Protein AF-A0A1Z1WRL2-F1 (afdb_monomer_lite)

Foldseek 3Di:
DAEAEEEEEDADQQLVVLLVSLVLQLVPVVVDVYQYEYYYEYAYDPVSLVSSVVSQVVRPPRPRYHYHHDYPVNLLVVLLVVLVVVVHPPSVVVSCQLDPPDDFPLSPLLSSLVVCVVVVHQKYKYAYSPDDFAADPNHGDHQVVLCVLAAQDQQLSSCVVAQEEPADPVRRRPGAFKEAEFDEDQAPDPLVVVCVVPVVSSLVVQLVLDPPPDDPVVSVVLSVQARCALYNPRDHDKHKYWYQDDPRNGRHSMMMGGPCSVPDRGHRDDDPPDPPDDTHMYMGDDDDDDDDDDDDD

InterPro domains:
  IPR046238 Protein of unknown function DUF6271 [PF19787] (2-267)

Structure (mmCIF, N/CA/C/O backbone):
data_AF-A0A1Z1WRL2-F1
#
_entry.id   AF-A0A1Z1WRL2-F1
#
loop_
_atom_site.group_PDB
_atom_site.id
_atom_site.type_symbol
_atom_site.label_atom_id
_atom_site.label_alt_id
_atom_site.label_comp_id
_atom_site.label_asym_id
_atom_site.label_entity_id
_atom_site.label_seq_id
_atom_site.pdbx_PDB_ins_code
_atom_site.Cartn_x
_atom_site.Cartn_y
_atom_site.Cartn_z
_atom_site.occupancy
_atom_site.B_iso_or_equiv
_atom_site.auth_seq_id
_atom_site.auth_comp_id
_atom_site.auth_asym_id
_atom_site.auth_atom_id
_atom_site.pdbx_PDB_model_num
ATOM 1 N N . MET A 1 1 ? -16.614 -11.857 -2.703 1.00 76.56 1 MET A N 1
ATOM 2 C CA . MET A 1 1 ? -15.683 -10.774 -3.057 1.00 76.56 1 MET A CA 1
ATOM 3 C C . MET A 1 1 ? -14.571 -10.724 -2.019 1.00 76.56 1 MET A C 1
ATOM 5 O O . MET A 1 1 ? -14.871 -10.681 -0.828 1.00 7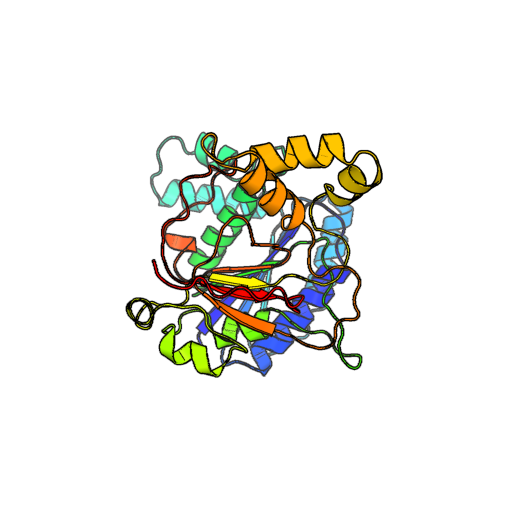6.56 1 MET A O 1
ATOM 9 N N . ARG A 1 2 ? -13.307 -10.840 -2.441 1.00 92.31 2 ARG A N 1
ATOM 10 C CA . ARG A 1 2 ? -12.141 -10.801 -1.535 1.00 92.31 2 ARG A CA 1
ATOM 11 C C . ARG A 1 2 ? -11.866 -9.349 -1.133 1.00 92.31 2 ARG A C 1
ATOM 13 O O . ARG A 1 2 ? -11.762 -8.504 -2.012 1.00 92.31 2 ARG A O 1
ATOM 20 N N . LYS A 1 3 ? -11.714 -9.063 0.161 1.00 96.44 3 LYS A N 1
ATOM 21 C CA . LYS A 1 3 ? -11.341 -7.724 0.640 1.00 96.44 3 LYS A CA 1
ATOM 22 C C . LYS A 1 3 ? -9.831 -7.533 0.599 1.00 96.44 3 LYS A C 1
ATOM 24 O O . LYS A 1 3 ? -9.102 -8.432 1.020 1.00 96.44 3 LYS A O 1
ATOM 29 N N . ILE A 1 4 ? -9.368 -6.380 0.134 1.00 97.56 4 ILE A N 1
ATOM 30 C CA . ILE A 1 4 ? -7.954 -5.991 0.154 1.00 97.56 4 ILE A CA 1
ATOM 31 C C . ILE A 1 4 ? -7.805 -4.605 0.778 1.00 97.56 4 ILE A C 1
ATOM 33 O O . ILE A 1 4 ? -8.690 -3.764 0.636 1.00 97.56 4 ILE A O 1
ATOM 37 N N . CYS A 1 5 ? -6.682 -4.353 1.443 1.00 98.00 5 CYS A N 1
ATOM 38 C CA . CYS A 1 5 ? -6.354 -3.045 1.997 1.00 98.00 5 CYS A CA 1
ATOM 39 C C . CYS A 1 5 ? -5.284 -2.370 1.136 1.00 98.00 5 CYS A C 1
ATOM 41 O O . CYS A 1 5 ? -4.137 -2.809 1.156 1.00 98.00 5 CYS A O 1
ATOM 43 N N . LEU A 1 6 ? -5.625 -1.300 0.421 1.00 97.56 6 LEU A N 1
ATOM 44 C CA . LEU A 1 6 ? -4.667 -0.450 -0.288 1.00 97.56 6 LEU A CA 1
ATOM 45 C C . LEU A 1 6 ? -4.315 0.741 0.608 1.00 97.56 6 LEU A C 1
ATOM 47 O O . LEU A 1 6 ? -5.141 1.623 0.823 1.00 97.56 6 LEU A O 1
ATOM 51 N N . THR A 1 7 ? -3.121 0.738 1.195 1.00 96.94 7 THR A N 1
ATOM 52 C CA . THR A 1 7 ? -2.745 1.656 2.272 1.00 96.94 7 THR A CA 1
ATOM 53 C C . THR A 1 7 ? -1.675 2.664 1.870 1.00 96.94 7 THR A C 1
ATOM 55 O O . THR A 1 7 ? -0.704 2.327 1.191 1.00 96.94 7 THR A O 1
ATOM 58 N N . LEU A 1 8 ? -1.850 3.895 2.350 1.00 96.19 8 LEU A N 1
ATOM 59 C CA . LEU A 1 8 ? -0.945 5.020 2.159 1.00 96.19 8 LEU A CA 1
ATOM 60 C C . LEU A 1 8 ? -0.686 5.716 3.505 1.00 96.19 8 LEU A C 1
ATOM 62 O O . LEU A 1 8 ? -1.484 6.553 3.938 1.00 96.19 8 LEU A O 1
ATOM 66 N N . PRO A 1 9 ? 0.413 5.381 4.194 1.00 94.75 9 PRO A N 1
ATOM 67 C CA . PRO A 1 9 ? 0.881 6.159 5.330 1.00 94.75 9 PRO A CA 1
ATOM 68 C C . PRO A 1 9 ? 1.529 7.469 4.871 1.00 94.75 9 PRO A C 1
ATOM 70 O O . PRO A 1 9 ? 2.362 7.471 3.963 1.00 94.75 9 PRO A O 1
ATOM 73 N N . THR A 1 10 ? 1.205 8.578 5.529 1.00 94.31 10 THR A N 1
ATOM 74 C CA . THR A 1 10 ? 1.795 9.885 5.230 1.00 94.31 10 THR A CA 1
ATOM 75 C C . THR A 1 10 ? 1.950 10.757 6.474 1.00 94.31 10 THR A C 1
ATOM 77 O O . THR A 1 10 ? 1.174 10.687 7.424 1.00 94.31 10 THR A O 1
ATOM 80 N N . ASN A 1 11 ? 2.975 11.601 6.459 1.00 92.94 11 ASN A N 1
ATOM 81 C CA . ASN A 1 11 ? 3.200 12.694 7.404 1.00 92.94 11 ASN A CA 1
ATOM 82 C C . ASN A 1 11 ? 3.508 14.018 6.674 1.00 92.94 11 ASN A C 1
ATOM 84 O O . ASN A 1 11 ? 3.990 14.972 7.283 1.00 92.94 11 ASN A O 1
ATOM 88 N N . ARG A 1 12 ? 3.277 14.061 5.357 1.00 93.50 12 ARG A N 1
ATOM 89 C CA . ARG A 1 12 ? 3.663 15.147 4.446 1.00 93.50 12 ARG A CA 1
ATOM 90 C C . ARG A 1 12 ? 2.568 15.400 3.415 1.00 93.50 12 ARG A C 1
ATOM 92 O O . ARG A 1 12 ? 1.697 14.561 3.219 1.00 93.50 12 ARG A O 1
ATOM 99 N N . ALA A 1 13 ? 2.620 16.542 2.736 1.00 96.31 13 ALA A N 1
ATOM 100 C CA . ALA A 1 13 ? 1.687 16.829 1.650 1.00 96.31 13 ALA A CA 1
ATOM 101 C C . ALA A 1 13 ? 1.873 15.829 0.496 1.00 96.31 13 ALA A C 1
ATOM 103 O O . ALA A 1 13 ? 2.976 15.683 -0.021 1.00 96.31 13 ALA A O 1
ATOM 104 N N . CYS A 1 14 ? 0.796 15.143 0.107 1.00 95.50 14 CYS A N 1
ATOM 105 C CA . CYS A 1 14 ? 0.814 14.090 -0.915 1.00 95.50 14 CYS A CA 1
ATOM 106 C C . CYS A 1 14 ? -0.524 13.973 -1.673 1.00 95.50 14 CYS A C 1
ATOM 108 O O . CYS A 1 14 ? -0.914 12.902 -2.133 1.00 95.50 14 CYS A O 1
ATOM 110 N N . THR A 1 15 ? -1.251 15.085 -1.825 1.00 96.31 15 THR A N 1
ATOM 111 C CA . THR A 1 15 ? -2.569 15.129 -2.486 1.00 96.31 15 THR A CA 1
ATOM 112 C C . THR A 1 15 ? -2.585 14.457 -3.865 1.00 96.31 15 THR A C 1
ATOM 114 O O . THR A 1 15 ? -3.536 13.742 -4.178 1.00 96.31 15 THR A O 1
ATOM 117 N N . ALA A 1 16 ? -1.538 14.646 -4.676 1.00 94.12 16 ALA A N 1
ATOM 118 C CA . ALA A 1 16 ? -1.422 13.996 -5.983 1.00 94.12 16 ALA A CA 1
ATOM 119 C C . ALA A 1 16 ? -1.379 12.463 -5.859 1.00 94.12 16 ALA A C 1
ATOM 121 O O . ALA A 1 16 ? -2.128 11.775 -6.552 1.00 94.12 16 ALA A O 1
ATOM 122 N N . MET A 1 17 ? -0.592 11.943 -4.912 1.00 94.00 17 MET A N 1
ATOM 123 C CA . MET A 1 17 ? -0.499 10.509 -4.649 1.00 94.00 17 MET A CA 1
ATOM 124 C C . MET A 1 17 ? -1.813 9.937 -4.105 1.00 94.00 17 MET A C 1
ATOM 126 O O . MET A 1 17 ? -2.207 8.847 -4.497 1.00 94.00 17 MET A O 1
ATOM 130 N N . ILE A 1 18 ? -2.562 10.677 -3.278 1.00 96.00 18 ILE A N 1
ATOM 131 C CA . ILE A 1 18 ? -3.906 10.252 -2.839 1.00 96.00 18 ILE A CA 1
ATOM 132 C C . ILE A 1 18 ? -4.844 10.084 -4.039 1.00 96.00 18 ILE A C 1
ATOM 134 O O . ILE A 1 18 ? -5.552 9.083 -4.132 1.00 96.00 18 ILE A O 1
ATOM 138 N N . VAL A 1 19 ? -4.847 11.035 -4.977 1.00 94.88 19 VAL A N 1
ATOM 139 C CA . VAL A 1 19 ? -5.662 10.926 -6.198 1.00 94.88 19 VAL A CA 1
ATOM 140 C C . VAL A 1 19 ? -5.220 9.725 -7.035 1.00 94.88 19 VAL A C 1
ATOM 142 O O . VAL A 1 19 ? -6.066 8.955 -7.489 1.00 94.88 19 VAL A O 1
ATOM 145 N N . ALA A 1 20 ? -3.913 9.529 -7.199 1.00 94.12 20 ALA A N 1
ATOM 146 C CA . ALA A 1 20 ? -3.362 8.398 -7.933 1.00 94.12 20 ALA A CA 1
ATOM 147 C C . ALA A 1 20 ? -3.746 7.053 -7.276 1.00 94.12 20 ALA A C 1
ATOM 149 O O . ALA A 1 20 ? -4.198 6.137 -7.963 1.00 94.12 20 ALA A O 1
ATOM 150 N N . LEU A 1 21 ? -3.666 6.958 -5.946 1.00 95.38 21 LEU A N 1
ATOM 151 C CA . LEU A 1 21 ? -4.063 5.788 -5.158 1.00 95.38 21 LEU A CA 1
ATOM 152 C C . LEU A 1 21 ? -5.540 5.430 -5.365 1.00 95.38 21 LEU A C 1
ATOM 154 O O . LEU A 1 21 ? -5.894 4.258 -5.479 1.00 95.38 21 LEU A O 1
ATOM 158 N N . LEU A 1 22 ? -6.416 6.436 -5.432 1.00 95.56 22 LEU A N 1
ATOM 159 C CA . LEU A 1 22 ? -7.840 6.228 -5.700 1.00 95.56 22 LEU A CA 1
ATOM 160 C C . LEU A 1 22 ? -8.082 5.694 -7.118 1.00 95.56 22 LEU A C 1
ATOM 162 O O . LEU A 1 22 ? -8.954 4.847 -7.309 1.00 95.56 22 LEU A O 1
ATOM 166 N N . GLN A 1 23 ? -7.298 6.137 -8.103 1.00 94.75 23 GLN A N 1
ATOM 167 C CA . GLN A 1 23 ? -7.357 5.593 -9.463 1.00 94.75 23 GLN A CA 1
ATOM 168 C C . GLN A 1 23 ? -6.855 4.141 -9.513 1.00 94.75 23 GLN A C 1
ATOM 170 O O . GLN A 1 23 ? -7.452 3.313 -10.204 1.00 94.75 23 GLN A O 1
ATOM 175 N N . GLU A 1 24 ? -5.809 3.809 -8.749 1.00 95.56 24 GLU A N 1
ATOM 176 C CA . GLU A 1 24 ? -5.339 2.429 -8.577 1.00 95.56 24 GLU A CA 1
ATOM 177 C C . GLU A 1 24 ? -6.420 1.545 -7.932 1.00 95.56 24 GLU A C 1
ATOM 179 O O . GLU A 1 24 ? -6.686 0.440 -8.410 1.00 95.56 24 GLU A O 1
ATOM 184 N N . ALA A 1 25 ? -7.096 2.038 -6.890 1.00 96.12 25 ALA A N 1
ATOM 185 C CA . ALA A 1 25 ? -8.208 1.334 -6.253 1.00 96.12 25 ALA A CA 1
ATOM 186 C C . ALA A 1 25 ? -9.358 1.072 -7.237 1.00 96.12 25 ALA A C 1
ATOM 188 O O . ALA A 1 25 ? -9.911 -0.027 -7.283 1.00 96.12 25 ALA A O 1
ATOM 189 N N . GLU A 1 26 ? -9.689 2.063 -8.065 1.00 95.06 26 GLU A N 1
ATOM 190 C CA . GLU A 1 26 ? -10.718 1.936 -9.094 1.00 95.06 26 GLU A CA 1
ATOM 191 C C . GLU A 1 26 ? -10.327 0.936 -10.182 1.00 95.06 26 GLU A C 1
ATOM 193 O O . GLU A 1 26 ? -11.143 0.129 -10.632 1.00 95.06 26 GLU A O 1
ATOM 198 N N . TYR A 1 27 ? -9.061 0.942 -10.589 1.00 95.25 27 TYR A N 1
ATOM 199 C CA . TYR A 1 27 ? -8.520 -0.078 -11.470 1.00 95.25 27 TYR A CA 1
ATOM 200 C C . TYR A 1 27 ? -8.654 -1.478 -10.864 1.00 95.25 27 TYR A C 1
ATOM 202 O O . TYR A 1 27 ? -9.148 -2.379 -11.547 1.00 95.25 27 TYR A O 1
ATOM 210 N N . ALA A 1 28 ? -8.282 -1.654 -9.595 1.00 95.75 28 ALA A N 1
ATOM 211 C CA . ALA A 1 28 ? -8.370 -2.937 -8.911 1.00 95.75 28 ALA A CA 1
ATOM 212 C C . ALA A 1 28 ? -9.817 -3.449 -8.828 1.00 95.75 28 ALA A C 1
ATOM 214 O O . ALA A 1 28 ? -10.078 -4.572 -9.252 1.00 95.75 28 ALA A O 1
ATOM 215 N N . ALA A 1 29 ? -10.756 -2.615 -8.370 1.00 94.75 29 ALA A N 1
ATOM 216 C CA . ALA A 1 29 ? -12.166 -2.985 -8.218 1.00 94.75 29 ALA A CA 1
ATOM 217 C C . ALA A 1 29 ? -12.858 -3.312 -9.556 1.00 94.75 29 ALA A C 1
ATOM 219 O O . ALA A 1 29 ? -13.738 -4.167 -9.612 1.00 94.75 29 ALA A O 1
ATOM 220 N N . ARG A 1 30 ? -12.470 -2.649 -10.655 1.00 93.81 30 ARG A N 1
ATOM 221 C CA . ARG A 1 30 ? -13.026 -2.941 -11.991 1.00 93.81 30 ARG A CA 1
ATOM 222 C C . ARG A 1 30 ? -12.410 -4.171 -12.651 1.00 93.81 30 ARG A C 1
ATOM 224 O O . ARG A 1 30 ? -13.076 -4.826 -13.446 1.00 93.81 30 ARG A O 1
ATOM 231 N N . THR A 1 31 ? -11.129 -4.426 -12.398 1.00 95.06 31 THR A N 1
ATOM 232 C CA . THR A 1 31 ? -10.356 -5.458 -13.111 1.00 95.06 31 THR A CA 1
ATOM 233 C C . THR A 1 31 ? -10.392 -6.798 -12.384 1.00 95.06 31 THR A C 1
ATOM 235 O O . THR A 1 31 ? -10.299 -7.849 -13.017 1.00 95.06 31 THR A O 1
ATOM 238 N N . PHE A 1 32 ? -10.544 -6.774 -11.061 1.00 93.62 32 PHE A N 1
ATOM 239 C CA . PHE A 1 32 ? -10.524 -7.950 -10.201 1.00 93.62 32 PHE A CA 1
ATOM 240 C C . PHE A 1 32 ? -11.795 -8.010 -9.343 1.00 93.62 32 PHE A C 1
ATOM 242 O O . PHE A 1 32 ? -12.336 -6.981 -8.958 1.00 93.62 32 PHE A O 1
ATOM 249 N N . ASP A 1 33 ? -12.251 -9.219 -8.995 1.00 92.50 33 ASP A N 1
ATOM 250 C CA . ASP A 1 33 ? -13.392 -9.440 -8.083 1.00 92.50 33 ASP A CA 1
ATOM 251 C C . ASP A 1 33 ? -12.998 -9.175 -6.613 1.00 92.50 33 ASP A C 1
ATOM 253 O O . ASP A 1 33 ? -12.889 -10.087 -5.778 1.00 92.50 33 ASP A O 1
ATOM 257 N N . VAL A 1 34 ? -12.698 -7.911 -6.303 1.00 95.75 34 VAL A N 1
ATOM 258 C CA . VAL A 1 34 ? -12.217 -7.465 -4.991 1.00 95.75 34 VAL A CA 1
ATOM 259 C C . VAL A 1 34 ? -12.964 -6.240 -4.471 1.00 95.75 34 VAL A C 1
ATOM 261 O O . VAL A 1 34 ? -13.359 -5.357 -5.224 1.00 95.75 34 VAL A O 1
ATOM 264 N N . GLU A 1 35 ? -13.105 -6.181 -3.147 1.00 96.88 35 GLU A N 1
ATOM 265 C CA . GLU A 1 35 ? -13.495 -4.974 -2.417 1.00 96.88 35 GLU A CA 1
ATOM 266 C C . GLU A 1 35 ? -12.218 -4.284 -1.944 1.00 96.88 35 GLU A C 1
ATOM 268 O O . GLU A 1 35 ? -11.413 -4.888 -1.229 1.00 96.88 35 GLU A O 1
ATOM 273 N N . VAL A 1 36 ? -12.014 -3.035 -2.344 1.00 97.56 36 VAL A N 1
ATOM 274 C CA . VAL A 1 36 ? -10.809 -2.272 -2.025 1.00 97.56 36 VAL A CA 1
ATOM 275 C C . VAL A 1 36 ? -11.096 -1.331 -0.866 1.00 97.56 36 VAL A C 1
ATOM 277 O O . VAL A 1 36 ? -11.801 -0.332 -1.007 1.00 97.56 36 VAL A O 1
ATOM 280 N N . HIS A 1 37 ? -10.502 -1.628 0.283 1.00 97.81 37 HIS A N 1
ATOM 281 C CA . HIS A 1 37 ? -10.414 -0.700 1.398 1.00 97.81 37 HIS A CA 1
ATOM 282 C C . HIS A 1 37 ? -9.186 0.190 1.202 1.00 97.81 37 HIS A C 1
ATOM 284 O O . HIS A 1 37 ? -8.056 -0.249 1.406 1.00 97.81 37 HIS A O 1
ATOM 290 N N . VAL A 1 38 ? -9.398 1.439 0.800 1.00 97.88 38 VAL A N 1
ATOM 291 C CA . VAL A 1 38 ? -8.331 2.440 0.737 1.00 97.88 38 VAL A CA 1
ATOM 292 C C . VAL A 1 38 ? -8.100 2.975 2.146 1.00 97.88 38 VAL A C 1
ATOM 294 O O . VAL A 1 38 ? -9.023 3.524 2.738 1.00 97.88 38 VAL A O 1
ATOM 297 N N . LEU A 1 39 ? -6.895 2.813 2.691 1.00 98.25 39 LEU A N 1
ATOM 298 C CA . LEU A 1 39 ? -6.542 3.205 4.058 1.00 98.25 39 LEU A CA 1
ATOM 299 C C . LEU A 1 39 ? -5.428 4.256 4.065 1.00 98.25 39 LEU A C 1
ATOM 301 O O . LEU A 1 39 ? -4.252 3.925 3.904 1.00 98.25 39 LEU A O 1
ATOM 305 N N . ILE A 1 40 ? -5.791 5.509 4.314 1.00 98.00 40 ILE A N 1
ATOM 306 C CA . ILE A 1 40 ? -4.858 6.628 4.438 1.00 98.00 40 ILE A CA 1
ATOM 307 C C . ILE A 1 40 ? -4.605 6.877 5.927 1.00 98.00 40 ILE A C 1
ATOM 309 O O . ILE A 1 40 ? -5.523 7.259 6.657 1.00 98.00 40 ILE A O 1
ATOM 313 N N . LEU A 1 41 ? -3.363 6.653 6.365 1.00 97.50 41 LEU A N 1
ATOM 314 C CA . LEU A 1 41 ? -2.914 6.924 7.734 1.00 97.50 41 LEU A CA 1
ATOM 315 C C . LEU A 1 41 ? -2.154 8.245 7.738 1.00 97.50 41 LEU A C 1
ATOM 317 O O . LEU A 1 41 ? -1.011 8.298 7.286 1.00 97.50 41 LEU A O 1
ATOM 321 N N . ASP A 1 42 ? -2.798 9.302 8.216 1.00 96.62 42 ASP A N 1
ATOM 322 C CA . ASP A 1 42 ? -2.331 10.672 8.049 1.00 96.62 42 ASP A CA 1
ATOM 323 C C . ASP A 1 42 ? -1.901 11.282 9.388 1.00 96.62 42 ASP A C 1
ATOM 325 O O . ASP A 1 42 ? -2.725 11.592 10.244 1.00 96.62 42 ASP A O 1
ATOM 329 N N . SER A 1 43 ? -0.591 11.445 9.560 1.00 94.31 43 SER A N 1
ATOM 330 C CA . SER A 1 43 ? 0.031 12.147 10.692 1.00 94.31 43 SER A CA 1
ATOM 331 C C . SER A 1 43 ? 0.522 13.550 10.284 1.00 94.31 43 SER A C 1
ATOM 333 O O . SER A 1 43 ? 1.454 14.082 10.885 1.00 94.31 43 SER A O 1
ATOM 335 N N . SER A 1 44 ? -0.024 14.143 9.214 1.00 94.69 44 SER A N 1
ATOM 336 C CA . SER A 1 44 ? 0.332 15.503 8.786 1.00 94.69 44 SER A CA 1
ATOM 337 C C . SER A 1 44 ? -0.375 16.589 9.610 1.00 94.69 44 SER A C 1
ATOM 339 O O . SER A 1 44 ? -1.324 16.338 10.351 1.00 94.69 44 SER A O 1
ATOM 341 N N . GLY A 1 45 ? 0.101 17.833 9.491 1.00 94.75 45 GLY A N 1
ATOM 342 C CA . GLY A 1 45 ? -0.504 18.972 10.182 1.00 94.75 45 GLY A CA 1
ATOM 343 C C . GLY A 1 45 ? -1.922 19.308 9.679 1.00 94.75 45 GLY A C 1
ATOM 344 O O . GLY A 1 45 ? -2.278 18.955 8.554 1.00 94.75 45 GLY A O 1
ATOM 345 N N . PRO A 1 46 ? -2.727 20.071 10.450 1.00 96.25 46 PRO A N 1
ATOM 346 C CA . PRO A 1 46 ? -4.161 20.255 10.187 1.00 96.25 46 PRO A CA 1
ATOM 347 C C . PRO A 1 46 ? -4.525 20.782 8.790 1.00 96.25 46 PRO A C 1
ATOM 349 O O . PRO A 1 46 ? -5.530 20.371 8.211 1.00 96.25 46 PRO A O 1
ATOM 352 N N . ALA A 1 47 ? -3.718 21.693 8.232 1.00 97.12 47 ALA A N 1
ATOM 353 C CA . ALA A 1 47 ? -3.956 22.242 6.895 1.00 97.12 47 ALA A CA 1
ATOM 354 C C . ALA A 1 47 ? -3.784 21.172 5.804 1.00 97.12 47 ALA A C 1
ATOM 356 O O . ALA A 1 47 ? -4.657 21.003 4.952 1.00 97.12 47 ALA A O 1
ATOM 357 N N . THR A 1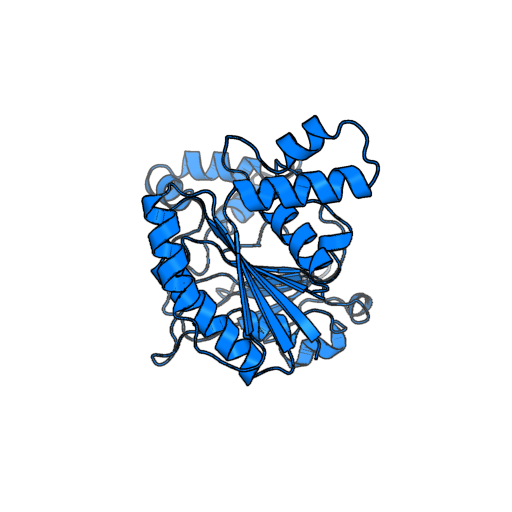 48 ? -2.691 20.413 5.885 1.00 98.00 48 THR A N 1
ATOM 358 C CA . THR A 1 48 ? -2.379 19.301 4.984 1.00 98.00 48 THR A CA 1
ATOM 359 C C . THR A 1 48 ? -3.408 18.180 5.116 1.00 98.00 48 THR A C 1
ATOM 361 O O . THR A 1 48 ? -3.943 17.717 4.110 1.00 98.00 48 THR A O 1
ATOM 364 N N . PHE A 1 49 ? -3.789 17.825 6.344 1.00 97.94 49 PHE A N 1
ATOM 365 C CA . PHE A 1 49 ? -4.850 16.854 6.604 1.00 97.94 49 PHE A CA 1
ATOM 366 C C . PHE A 1 49 ? -6.171 17.259 5.930 1.00 97.94 49 PHE A C 1
ATOM 368 O O . PHE A 1 49 ? -6.828 16.448 5.277 1.00 97.94 49 PHE A O 1
ATOM 375 N N . ALA A 1 50 ? -6.563 18.535 6.018 1.00 97.56 50 ALA A N 1
ATOM 376 C CA . ALA A 1 50 ? -7.784 19.029 5.379 1.00 97.56 50 ALA A CA 1
ATOM 377 C C . ALA A 1 50 ? -7.718 18.995 3.838 1.00 97.56 50 ALA A C 1
ATOM 379 O O . ALA A 1 50 ? -8.746 18.825 3.171 1.00 97.56 50 ALA A O 1
ATOM 380 N N . GLU A 1 51 ? -6.534 19.165 3.248 1.00 97.38 51 GLU A N 1
ATOM 381 C CA . GLU A 1 51 ? -6.294 18.969 1.812 1.00 97.38 51 GLU A CA 1
ATOM 382 C C . GLU A 1 51 ? -6.431 17.504 1.408 1.00 97.38 51 GLU A C 1
ATOM 384 O O . GLU A 1 51 ? -7.208 17.192 0.501 1.00 97.38 51 GLU A O 1
ATOM 389 N N . HIS A 1 52 ? -5.770 16.607 2.135 1.00 97.94 52 HIS A N 1
ATOM 390 C CA . HIS A 1 52 ? -5.881 15.168 1.928 1.00 97.94 52 HIS A CA 1
ATOM 391 C C . HIS A 1 52 ? -7.322 14.683 2.063 1.00 97.94 52 HIS A C 1
ATOM 393 O O . HIS A 1 52 ? -7.808 13.957 1.200 1.00 97.94 52 HIS A O 1
ATOM 399 N N . ALA A 1 53 ? -8.053 15.160 3.072 1.00 96.81 53 ALA A N 1
ATOM 400 C CA . ALA A 1 53 ? -9.446 14.794 3.289 1.00 96.81 53 ALA A CA 1
ATOM 401 C C . ALA A 1 53 ? -10.342 15.241 2.125 1.00 96.81 53 ALA A C 1
ATOM 403 O O . ALA A 1 53 ? -11.282 14.540 1.748 1.00 96.81 53 ALA A O 1
ATOM 404 N N . ARG A 1 54 ? -10.069 16.414 1.533 1.00 96.12 54 ARG A N 1
ATOM 405 C CA . ARG A 1 54 ? -10.772 16.860 0.320 1.00 96.12 54 ARG A CA 1
ATOM 406 C C . ARG A 1 54 ? -10.485 15.919 -0.842 1.00 96.12 54 ARG A C 1
ATOM 408 O O . ARG A 1 54 ? -11.440 15.480 -1.473 1.00 96.12 54 ARG A O 1
ATOM 415 N N . ALA A 1 55 ? -9.221 15.577 -1.078 1.00 95.31 55 ALA A N 1
ATOM 416 C CA . ALA A 1 55 ? -8.818 14.663 -2.144 1.00 95.31 55 ALA A CA 1
ATOM 417 C C . ALA A 1 55 ? -9.418 13.258 -1.967 1.00 95.31 55 ALA A C 1
ATOM 419 O O . ALA A 1 55 ? -10.033 12.736 -2.893 1.00 95.31 55 ALA A O 1
ATOM 420 N N . ALA A 1 56 ? -9.355 12.698 -0.758 1.00 94.44 56 ALA A N 1
ATOM 421 C CA . ALA A 1 56 ? -9.930 11.399 -0.414 1.00 94.44 56 ALA A CA 1
ATOM 422 C C . ALA A 1 56 ? -11.443 11.333 -0.695 1.00 94.44 56 ALA A C 1
ATOM 424 O O . ALA A 1 56 ? -11.948 10.316 -1.164 1.00 94.44 56 ALA A O 1
ATOM 425 N N . ARG A 1 57 ? -12.169 12.440 -0.479 1.00 91.31 57 ARG A N 1
ATOM 426 C CA . ARG A 1 57 ? -13.607 12.550 -0.786 1.00 91.31 57 ARG A CA 1
ATOM 427 C C . ARG A 1 57 ? -13.928 12.722 -2.270 1.00 91.31 57 ARG A C 1
ATOM 429 O O . ARG A 1 57 ? -15.087 12.569 -2.639 1.00 91.31 57 ARG A O 1
ATOM 436 N N . THR A 1 58 ? -12.947 13.045 -3.116 1.00 84.12 58 THR A N 1
ATOM 437 C CA . THR A 1 58 ? -13.154 13.113 -4.576 1.00 84.12 58 THR A CA 1
ATOM 438 C C . THR A 1 58 ? -13.155 11.745 -5.252 1.00 84.12 58 THR A C 1
ATOM 440 O O . THR A 1 58 ? -13.357 11.678 -6.464 1.00 84.12 58 THR A O 1
ATOM 443 N N . ALA A 1 59 ? -12.952 10.665 -4.486 1.00 70.25 59 ALA A N 1
ATOM 444 C CA . ALA A 1 59 ? -13.019 9.301 -4.984 1.00 70.25 59 ALA A CA 1
ATOM 445 C C . ALA A 1 59 ? -14.298 9.086 -5.812 1.00 70.25 59 ALA A C 1
ATOM 447 O O . ALA A 1 59 ? -15.394 9.410 -5.338 1.00 70.25 59 ALA A O 1
ATOM 448 N N . PRO A 1 60 ? -14.188 8.541 -7.038 1.00 65.75 60 PRO A N 1
ATOM 449 C CA . PRO A 1 60 ? -15.358 8.119 -7.788 1.00 65.75 60 PRO A CA 1
ATOM 450 C C . PRO A 1 60 ? -16.207 7.188 -6.921 1.00 65.75 60 PRO A C 1
ATOM 452 O O . PRO A 1 60 ? -15.668 6.330 -6.222 1.00 65.75 60 PRO A O 1
ATOM 455 N N . ALA A 1 61 ? -17.534 7.322 -6.989 1.00 65.06 61 ALA A N 1
ATOM 456 C CA . ALA A 1 61 ? -18.478 6.405 -6.345 1.00 65.06 61 ALA A CA 1
ATOM 457 C C . ALA A 1 61 ? -18.511 5.044 -7.073 1.00 65.06 61 ALA A C 1
ATOM 459 O O . ALA A 1 61 ? -19.565 4.565 -7.493 1.00 65.06 61 ALA A O 1
ATOM 460 N N . ALA A 1 62 ? -17.341 4.454 -7.302 1.00 71.06 62 ALA A N 1
ATOM 461 C CA . ALA A 1 62 ? -17.199 3.155 -7.920 1.00 71.06 62 ALA A CA 1
ATOM 462 C C . ALA A 1 62 ? -17.640 2.076 -6.925 1.00 71.06 62 ALA A C 1
ATOM 464 O O . ALA A 1 62 ? -17.289 2.102 -5.743 1.00 71.06 62 ALA A O 1
ATOM 465 N N . ALA A 1 63 ? -18.427 1.120 -7.416 1.00 80.94 63 ALA A N 1
ATOM 466 C CA . ALA A 1 63 ? -18.824 -0.031 -6.624 1.00 80.94 63 ALA A CA 1
ATOM 467 C C . ALA A 1 63 ? -17.575 -0.807 -6.172 1.00 80.94 63 ALA A C 1
ATOM 469 O O . ALA A 1 63 ? -16.670 -1.044 -6.970 1.00 80.94 63 ALA A O 1
ATOM 470 N N . GLY A 1 64 ? -17.537 -1.200 -4.897 1.00 89.31 64 GLY A N 1
ATOM 471 C CA . GLY A 1 64 ? -16.445 -2.004 -4.344 1.00 89.31 64 GLY A CA 1
ATOM 472 C C . GLY A 1 64 ? -15.244 -1.218 -3.811 1.00 89.31 64 GLY A C 1
ATOM 473 O O . GLY A 1 64 ? -14.234 -1.845 -3.518 1.00 89.31 64 GLY A O 1
ATOM 474 N N . ILE A 1 65 ? -15.328 0.110 -3.649 1.00 94.88 65 ILE A N 1
ATOM 475 C CA . ILE A 1 65 ? -14.282 0.916 -2.990 1.00 94.88 65 ILE A CA 1
ATOM 476 C C . ILE A 1 65 ? -14.821 1.533 -1.698 1.00 94.88 65 ILE A C 1
ATOM 478 O O . ILE A 1 65 ? -15.886 2.151 -1.693 1.00 94.88 65 ILE A O 1
ATOM 482 N N . VAL A 1 66 ? -14.059 1.411 -0.609 1.00 95.50 66 VAL A N 1
ATOM 483 C CA . VAL A 1 66 ? -14.341 2.057 0.680 1.00 95.50 66 VAL A CA 1
ATOM 484 C C . VAL A 1 66 ? -13.105 2.824 1.133 1.00 95.50 66 VAL A C 1
ATOM 486 O O . VAL A 1 66 ? -12.045 2.231 1.319 1.00 95.50 66 VAL A O 1
ATOM 489 N N . VAL A 1 67 ? -13.231 4.137 1.324 1.00 96.75 67 VAL A N 1
ATOM 490 C CA . VAL A 1 67 ? -12.111 5.006 1.715 1.00 96.75 67 VAL A CA 1
ATOM 491 C C . VAL A 1 67 ? -12.149 5.288 3.215 1.00 96.75 67 VAL A C 1
ATOM 493 O O . VAL A 1 67 ? -13.148 5.777 3.737 1.00 96.75 67 VAL A O 1
ATOM 496 N N . HIS A 1 68 ? -11.031 5.019 3.884 1.00 97.38 68 HIS A N 1
ATOM 497 C CA . HIS A 1 68 ? -10.760 5.292 5.291 1.00 97.38 68 HIS A CA 1
ATOM 498 C C . HIS A 1 68 ? -9.614 6.299 5.357 1.00 97.38 68 HIS A C 1
ATOM 500 O O . HIS A 1 68 ? -8.483 5.976 4.999 1.00 97.38 68 HIS A O 1
ATOM 506 N N . HIS A 1 69 ? -9.898 7.525 5.789 1.00 97.69 69 HIS A N 1
ATOM 507 C CA . HIS A 1 69 ? -8.880 8.549 6.036 1.00 97.69 69 HIS A CA 1
ATOM 508 C C . HIS A 1 69 ? -8.855 8.838 7.529 1.00 97.69 69 HIS A C 1
ATOM 510 O O . HIS A 1 69 ? -9.829 9.360 8.066 1.00 97.69 69 HIS A O 1
ATOM 516 N N . LEU A 1 70 ? -7.776 8.423 8.190 1.00 97.88 70 LEU A N 1
ATOM 517 C CA . LEU A 1 70 ? -7.647 8.471 9.642 1.00 97.88 70 LEU A CA 1
ATOM 518 C C . LEU A 1 70 ? -6.53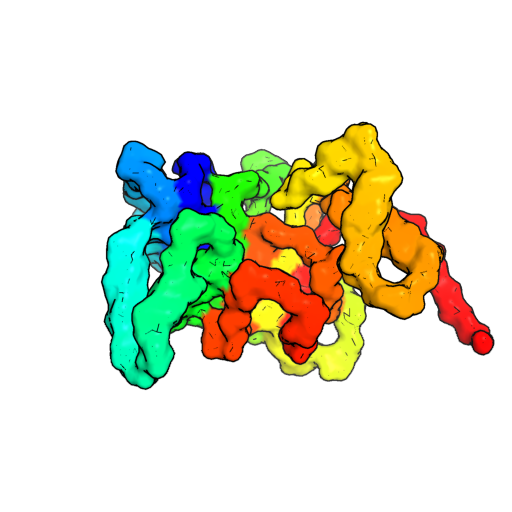0 9.436 10.026 1.00 97.88 70 LEU A C 1
ATOM 520 O O . LEU A 1 70 ? -5.382 9.251 9.606 1.00 97.88 70 LEU A O 1
ATOM 524 N N . GLY A 1 71 ? -6.861 10.426 10.850 1.00 96.75 71 GLY A N 1
ATOM 525 C CA . GLY A 1 71 ? -5.877 11.249 11.536 1.00 96.75 71 GLY A CA 1
ATOM 526 C C . GLY A 1 71 ? -5.199 10.469 12.656 1.00 96.75 71 GLY A C 1
ATOM 527 O O . GLY A 1 71 ? -5.505 9.301 12.919 1.00 96.75 71 GLY A O 1
ATOM 528 N N . GLU A 1 72 ? -4.223 11.091 13.307 1.00 94.69 72 GLU A N 1
ATOM 529 C CA . GLU A 1 72 ? -3.490 10.424 14.380 1.00 94.69 72 GLU A CA 1
ATOM 530 C C . GLU A 1 72 ? -4.364 10.138 15.610 1.00 94.69 72 GLU A C 1
ATOM 532 O O . GLU A 1 72 ? -4.187 9.098 16.248 1.00 94.69 72 GLU A O 1
ATOM 537 N N . ASP A 1 73 ? -5.332 11.005 15.912 1.00 95.81 73 ASP A N 1
ATOM 538 C CA . ASP A 1 73 ? -6.250 10.816 17.037 1.00 95.81 73 ASP A CA 1
ATOM 539 C C . ASP A 1 73 ? -7.151 9.592 16.813 1.00 95.81 73 ASP A C 1
ATOM 541 O O . ASP A 1 73 ? -7.228 8.719 17.680 1.00 95.81 73 ASP A O 1
ATOM 545 N N . GLU A 1 74 ? -7.733 9.437 15.618 1.00 97.06 74 GLU A N 1
ATOM 546 C CA . GLU A 1 74 ? -8.540 8.259 15.279 1.00 97.06 74 GLU A CA 1
ATOM 547 C C . GLU A 1 74 ? -7.703 6.972 15.288 1.00 97.06 74 GLU A C 1
ATOM 549 O O . GLU A 1 74 ? -8.157 5.920 15.746 1.00 97.06 74 GLU A O 1
ATOM 554 N N . GLN A 1 75 ? -6.455 7.045 14.816 1.00 96.75 75 GLN A N 1
ATOM 555 C CA . GLN A 1 75 ? -5.524 5.919 14.892 1.00 96.75 75 GLN A CA 1
ATOM 556 C C . GLN A 1 75 ? -5.206 5.548 16.344 1.00 96.75 75 GLN A C 1
ATOM 558 O O . GLN A 1 75 ? -5.138 4.365 16.680 1.00 96.75 75 GLN A O 1
ATOM 563 N N . ARG A 1 76 ? -5.008 6.542 17.214 1.00 96.88 76 ARG A N 1
ATOM 564 C CA . ARG A 1 76 ? -4.710 6.347 18.636 1.00 96.88 76 ARG A CA 1
ATOM 565 C C . ARG A 1 76 ? -5.870 5.693 19.368 1.00 96.88 76 ARG A C 1
ATOM 567 O O . ARG A 1 76 ? -5.633 4.772 20.151 1.00 96.88 76 ARG A O 1
ATOM 574 N N . ASP A 1 77 ? -7.090 6.135 19.101 1.00 97.56 77 ASP A N 1
ATOM 575 C CA . ASP A 1 77 ? -8.288 5.577 19.721 1.00 97.56 77 ASP A CA 1
ATOM 576 C C . ASP A 1 77 ? -8.509 4.123 19.289 1.00 97.56 77 ASP A C 1
ATOM 578 O O . ASP A 1 77 ? -8.640 3.250 20.149 1.00 97.56 77 ASP A O 1
ATOM 582 N N . PHE A 1 78 ? -8.382 3.824 17.991 1.00 97.38 78 PHE A N 1
ATOM 583 C CA . PHE A 1 78 ? -8.409 2.444 17.491 1.00 97.38 78 PHE A CA 1
ATOM 584 C C . PHE A 1 78 ? -7.360 1.554 18.178 1.00 97.38 78 PHE A C 1
ATOM 586 O O . PHE A 1 78 ? -7.663 0.450 18.636 1.00 97.38 78 PHE A O 1
ATOM 593 N N . LEU A 1 79 ? -6.113 2.023 18.279 1.00 96.25 79 LEU A N 1
ATOM 594 C CA . LEU A 1 79 ? -5.037 1.242 18.890 1.00 96.25 79 LEU A CA 1
ATOM 595 C C . LEU A 1 79 ? -5.290 0.979 20.373 1.00 96.25 79 LEU A C 1
ATOM 597 O O . LEU A 1 79 ? -5.036 -0.131 20.835 1.00 96.25 79 LEU A O 1
ATOM 601 N N . ARG A 1 80 ? -5.805 1.963 21.119 1.00 96.19 80 ARG A N 1
ATOM 602 C CA . ARG A 1 80 ? -6.173 1.781 22.532 1.00 96.19 80 ARG A CA 1
ATOM 603 C C . ARG A 1 80 ? -7.224 0.693 22.695 1.00 96.19 80 ARG A C 1
ATOM 605 O O . ARG A 1 80 ? -7.060 -0.169 23.556 1.00 96.19 80 ARG A O 1
ATOM 612 N N . GLU A 1 81 ? -8.256 0.699 21.855 1.00 96.00 81 GLU A N 1
ATOM 613 C CA . GLU A 1 81 ? -9.300 -0.327 21.877 1.00 96.00 81 GLU A CA 1
ATOM 614 C C . GLU A 1 81 ? -8.733 -1.718 21.580 1.00 96.00 81 GLU A C 1
ATOM 616 O O . GLU A 1 81 ? -8.970 -2.656 22.343 1.00 96.00 81 GLU A O 1
ATOM 621 N N . VAL A 1 82 ? -7.924 -1.852 20.525 1.00 94.50 82 VAL A N 1
ATOM 622 C CA . VAL A 1 82 ? -7.318 -3.136 20.135 1.00 94.50 82 VAL A CA 1
ATOM 623 C C . VAL A 1 82 ? -6.358 -3.658 21.204 1.00 94.50 82 VAL A C 1
ATOM 625 O O . VAL A 1 82 ? -6.408 -4.837 21.556 1.00 94.50 82 VAL A O 1
ATOM 628 N N . ILE A 1 83 ? -5.500 -2.796 21.753 1.00 94.69 83 ILE A N 1
ATOM 629 C CA . ILE A 1 83 ? -4.538 -3.158 22.803 1.00 94.69 83 ILE A CA 1
ATOM 630 C C . ILE A 1 83 ? -5.269 -3.606 24.076 1.00 94.69 83 ILE A C 1
ATOM 632 O O . ILE A 1 83 ? -4.884 -4.610 24.686 1.00 94.69 83 ILE A O 1
ATOM 636 N N . ALA A 1 84 ? -6.333 -2.895 24.460 1.00 93.81 84 ALA A N 1
ATOM 637 C CA . ALA A 1 84 ? -7.154 -3.251 25.610 1.00 93.81 84 ALA A CA 1
ATOM 638 C C . ALA A 1 84 ? -7.886 -4.584 25.391 1.00 93.81 84 ALA A C 1
ATOM 640 O O . ALA A 1 84 ? -7.834 -5.458 26.258 1.00 93.81 84 ALA A O 1
ATOM 641 N N . ALA A 1 85 ? -8.506 -4.774 24.222 1.00 93.81 85 ALA A N 1
ATOM 642 C CA . ALA A 1 85 ? -9.219 -6.001 23.866 1.00 93.81 85 ALA A CA 1
ATOM 643 C C . ALA A 1 85 ? -8.293 -7.226 23.791 1.00 93.81 85 ALA A C 1
ATOM 645 O O . ALA A 1 85 ? -8.688 -8.323 24.183 1.00 93.81 85 ALA A O 1
ATOM 646 N N . ALA A 1 86 ? -7.047 -7.041 23.347 1.00 92.00 86 ALA A N 1
ATOM 647 C CA . ALA A 1 86 ? -6.033 -8.092 23.325 1.00 92.00 86 ALA A CA 1
ATOM 648 C C . ALA A 1 86 ? -5.531 -8.489 24.727 1.00 92.00 86 ALA A C 1
ATOM 650 O O . ALA A 1 86 ? -4.794 -9.467 24.856 1.00 92.00 86 ALA A O 1
ATOM 651 N N . GLY A 1 87 ? -5.881 -7.731 25.776 1.00 92.19 87 GLY A N 1
ATOM 652 C CA . GLY A 1 87 ? -5.384 -7.961 27.133 1.00 92.19 87 GLY A CA 1
ATOM 653 C C . GLY A 1 87 ? -3.862 -7.832 27.231 1.00 92.19 87 GLY A C 1
ATOM 654 O O . GLY A 1 87 ? -3.230 -8.515 28.038 1.00 92.19 87 GLY A O 1
ATOM 655 N N . ALA A 1 88 ? -3.256 -7.001 26.379 1.00 89.50 88 ALA A N 1
ATOM 656 C CA . ALA A 1 88 ? -1.810 -6.947 26.250 1.00 89.50 88 ALA A CA 1
ATOM 657 C C . ALA A 1 88 ? -1.147 -6.342 27.499 1.00 89.50 88 ALA A C 1
ATOM 659 O O . ALA A 1 88 ? -1.647 -5.394 28.111 1.00 89.50 88 ALA A O 1
ATOM 660 N N . VAL A 1 89 ? 0.015 -6.879 27.875 1.00 90.25 89 VAL A N 1
ATOM 661 C CA . VAL A 1 89 ? 0.834 -6.314 28.955 1.00 90.25 89 VAL A CA 1
ATOM 662 C C . VAL A 1 89 ? 1.534 -5.039 28.480 1.00 90.25 89 VAL A C 1
ATOM 664 O O . VAL A 1 89 ? 1.951 -4.957 27.328 1.00 90.25 89 VAL A O 1
ATOM 667 N N . LYS A 1 90 ? 1.719 -4.063 29.382 1.00 91.94 90 LYS A N 1
ATOM 668 C CA . LYS A 1 90 ? 2.367 -2.765 29.088 1.00 91.94 90 LYS A CA 1
ATOM 669 C C . LYS A 1 90 ? 1.693 -2.012 27.927 1.00 91.94 90 LYS A C 1
ATOM 671 O O . LYS A 1 90 ? 2.340 -1.660 26.946 1.00 91.94 90 LYS A O 1
ATOM 676 N N . GLN A 1 91 ? 0.391 -1.770 28.059 1.00 92.81 91 GLN A N 1
ATOM 677 C CA . GLN A 1 91 ? -0.438 -1.143 27.024 1.00 92.81 91 GLN A CA 1
ATOM 678 C C . GLN A 1 91 ? 0.115 0.203 26.539 1.00 92.81 91 GLN A C 1
ATOM 680 O O . GLN A 1 91 ? 0.214 0.408 25.332 1.00 92.81 91 GLN A O 1
ATOM 685 N N . ASP A 1 92 ? 0.564 1.059 27.461 1.00 92.12 92 ASP A N 1
ATOM 686 C CA . ASP A 1 92 ? 1.153 2.360 27.117 1.00 92.12 92 ASP A CA 1
ATOM 687 C C . ASP A 1 92 ? 2.408 2.202 26.251 1.00 92.12 92 ASP A C 1
ATOM 689 O O . ASP A 1 92 ? 2.527 2.834 25.208 1.00 92.12 92 ASP A O 1
ATOM 693 N N . LEU A 1 93 ? 3.293 1.259 26.601 1.00 91.88 93 LEU A N 1
ATOM 694 C CA . LEU A 1 93 ? 4.484 0.971 25.800 1.00 91.88 93 LEU A CA 1
ATOM 695 C C . LEU A 1 93 ? 4.115 0.468 24.399 1.00 91.88 93 LEU A C 1
ATOM 697 O O . LEU A 1 93 ? 4.778 0.822 23.432 1.00 91.88 93 LEU A O 1
ATOM 701 N N . LEU A 1 94 ? 3.088 -0.375 24.267 1.00 90.88 94 LEU A N 1
ATOM 702 C CA . LEU A 1 94 ? 2.636 -0.841 22.953 1.00 90.88 94 LEU A CA 1
ATOM 703 C C . LEU A 1 94 ? 2.074 0.304 22.111 1.00 90.88 94 LEU A C 1
ATOM 705 O O . LEU A 1 94 ? 2.361 0.367 20.916 1.00 90.88 94 LEU A O 1
ATOM 709 N N . LEU A 1 95 ? 1.327 1.220 22.727 1.00 93.31 95 LEU A N 1
ATOM 710 C CA . LEU A 1 95 ? 0.827 2.410 22.050 1.00 93.31 95 LEU A CA 1
ATOM 711 C C . LEU A 1 95 ? 1.986 3.297 21.581 1.00 93.31 95 LEU A C 1
ATOM 713 O O . LEU A 1 95 ? 2.043 3.639 20.399 1.00 93.31 95 LEU A O 1
ATOM 717 N N . ASP A 1 96 ? 2.956 3.568 22.455 1.00 91.62 96 ASP A N 1
ATOM 718 C CA . ASP A 1 96 ? 4.167 4.324 22.124 1.00 91.62 96 ASP A CA 1
ATOM 719 C C . ASP A 1 96 ? 4.954 3.637 21.006 1.00 91.62 96 ASP A C 1
ATOM 721 O O . ASP A 1 96 ? 5.486 4.290 20.111 1.00 91.62 96 ASP A O 1
ATOM 725 N N . LEU A 1 97 ? 5.000 2.298 20.997 1.00 89.94 97 LEU A N 1
ATOM 726 C CA . LEU A 1 97 ? 5.643 1.502 19.952 1.00 89.94 97 LEU A CA 1
ATOM 727 C C . LEU A 1 97 ? 4.933 1.591 18.583 1.00 89.94 97 LEU A C 1
ATOM 729 O O . LEU A 1 97 ? 5.590 1.352 17.568 1.00 89.94 97 LEU A O 1
ATOM 733 N N . MET A 1 98 ? 3.663 1.983 18.538 1.00 90.44 98 MET A N 1
ATOM 734 C CA . MET A 1 98 ? 2.861 2.095 17.312 1.00 90.44 98 MET A CA 1
ATOM 735 C C . MET A 1 98 ? 2.684 3.543 16.833 1.00 90.44 98 MET A C 1
ATOM 737 O O . MET A 1 98 ? 2.544 3.771 15.630 1.00 90.44 98 MET A O 1
ATOM 741 N N . LEU A 1 99 ? 2.758 4.512 17.749 1.00 91.00 99 LEU A N 1
ATOM 742 C CA . LEU A 1 99 ? 2.672 5.953 17.496 1.00 91.00 99 LEU A CA 1
ATOM 743 C C . LEU A 1 99 ? 3.889 6.692 18.086 1.00 91.00 99 LEU A C 1
ATOM 745 O O . LEU A 1 99 ? 3.749 7.416 19.068 1.00 91.00 99 LEU A O 1
ATOM 749 N N . PRO A 1 100 ? 5.098 6.487 17.529 1.00 89.56 100 PRO A N 1
ATOM 750 C CA . PRO A 1 100 ? 6.265 7.269 17.930 1.00 89.56 100 PRO A CA 1
ATOM 751 C C . PRO A 1 100 ? 6.154 8.740 17.525 1.00 89.56 100 PRO A C 1
ATOM 753 O O . PRO A 1 100 ? 5.674 9.034 16.435 1.00 89.56 100 PRO A O 1
ATOM 756 N N . ASP A 1 101 ? 6.791 9.613 18.308 1.00 83.25 101 ASP A N 1
ATOM 757 C CA . ASP A 1 101 ? 6.997 11.028 17.953 1.00 83.25 101 ASP A CA 1
ATOM 758 C C . ASP A 1 101 ? 7.834 11.215 16.669 1.00 83.25 101 ASP A C 1
ATOM 760 O O . ASP A 1 101 ? 7.750 12.237 15.993 1.00 83.25 101 ASP A O 1
ATOM 764 N N . ALA A 1 102 ? 8.674 10.230 16.330 1.00 83.56 102 ALA A N 1
ATOM 765 C CA . ALA A 1 102 ? 9.537 10.235 15.150 1.00 83.56 102 ALA A CA 1
ATOM 766 C C . ALA A 1 102 ? 8.996 9.341 14.024 1.00 83.56 102 ALA A C 1
ATOM 768 O O . ALA A 1 102 ? 8.267 8.378 14.257 1.00 83.56 102 ALA A O 1
ATOM 769 N N . VAL A 1 103 ? 9.442 9.591 12.789 1.00 82.00 103 VAL A N 1
ATOM 770 C CA . VAL A 1 103 ? 9.086 8.761 11.628 1.00 82.00 103 VAL A CA 1
ATOM 771 C C . VAL A 1 103 ? 9.555 7.319 11.835 1.00 82.00 103 VAL A C 1
ATOM 773 O O . VAL A 1 103 ? 10.717 7.058 12.142 1.00 82.00 103 VAL A O 1
ATOM 776 N N . SER A 1 104 ? 8.647 6.361 11.647 1.00 82.75 104 SER A N 1
ATOM 777 C CA . SER A 1 104 ? 8.970 4.938 11.726 1.00 82.75 104 SER A CA 1
ATOM 778 C C . SER A 1 104 ? 8.173 4.133 10.708 1.00 82.75 104 SER A C 1
ATOM 780 O O . SER A 1 104 ? 6.956 3.975 10.827 1.00 82.75 104 SER A O 1
ATOM 782 N N . TYR A 1 105 ? 8.898 3.578 9.737 1.00 78.00 105 TYR A N 1
ATOM 783 C CA . TYR A 1 105 ? 8.348 2.734 8.677 1.00 78.00 105 TYR A CA 1
ATOM 784 C C . TYR A 1 105 ? 7.697 1.457 9.234 1.00 78.00 105 TYR A C 1
ATOM 786 O O . TYR A 1 105 ? 6.603 1.069 8.824 1.00 78.00 105 TYR A O 1
ATOM 794 N N . GLY A 1 106 ? 8.333 0.830 10.230 1.00 83.19 106 GLY A N 1
ATOM 795 C CA . GLY A 1 106 ? 7.774 -0.337 10.914 1.00 83.19 106 GLY A CA 1
ATOM 796 C C . GLY A 1 106 ? 6.482 -0.003 11.662 1.00 83.19 106 GLY A C 1
ATOM 797 O O . GLY A 1 106 ? 5.486 -0.705 11.510 1.00 83.19 106 GLY A O 1
ATOM 798 N N . ALA A 1 107 ? 6.453 1.108 12.408 1.00 88.88 107 ALA A N 1
ATOM 799 C CA . ALA A 1 107 ? 5.275 1.487 13.189 1.00 88.88 107 ALA A CA 1
ATOM 800 C C . ALA A 1 107 ? 4.062 1.825 12.305 1.00 88.88 107 ALA A C 1
ATOM 802 O O . ALA A 1 107 ? 2.953 1.380 12.594 1.00 88.88 107 ALA A O 1
ATOM 803 N N . CYS A 1 108 ? 4.243 2.580 11.213 1.00 89.50 108 CYS A N 1
ATOM 804 C CA . CYS A 1 108 ? 3.133 2.875 10.299 1.00 89.50 108 CYS A CA 1
ATOM 805 C C . CYS A 1 108 ? 2.623 1.626 9.568 1.00 89.50 108 CYS A C 1
ATOM 807 O O . CYS A 1 108 ? 1.415 1.451 9.428 1.00 89.50 108 CYS A O 1
ATOM 809 N N . THR A 1 109 ? 3.518 0.713 9.190 1.00 90.12 109 THR A N 1
ATOM 810 C CA . THR A 1 109 ? 3.120 -0.539 8.536 1.00 90.12 109 THR A CA 1
ATOM 811 C C . THR A 1 109 ? 2.382 -1.469 9.501 1.00 90.12 109 THR A C 1
ATOM 813 O O . THR A 1 109 ? 1.346 -2.019 9.139 1.00 90.12 109 THR A O 1
ATOM 816 N N . ASN A 1 110 ? 2.825 -1.571 10.759 1.00 92.38 110 ASN A N 1
ATOM 817 C CA . ASN A 1 110 ? 2.112 -2.341 11.782 1.00 92.38 110 ASN A CA 1
ATOM 818 C C . ASN A 1 110 ? 0.710 -1.774 12.053 1.00 92.38 110 ASN A C 1
ATOM 820 O O . ASN A 1 110 ? -0.235 -2.542 12.218 1.00 92.38 110 ASN A O 1
ATOM 824 N N . ARG A 1 111 ? 0.548 -0.440 12.067 1.00 94.88 111 ARG A N 1
ATOM 825 C CA . ARG A 1 111 ? -0.780 0.197 12.162 1.00 94.88 111 ARG A CA 1
ATOM 826 C C . ARG A 1 111 ? -1.678 -0.236 11.005 1.00 94.88 111 ARG A C 1
ATOM 828 O O . ARG A 1 111 ? -2.802 -0.671 11.240 1.00 94.88 111 ARG A O 1
ATOM 835 N N . ALA A 1 112 ? -1.163 -0.183 9.776 1.00 95.19 112 ALA A N 1
ATOM 836 C CA . ALA A 1 112 ? -1.904 -0.621 8.599 1.00 95.19 112 ALA A CA 1
ATOM 837 C C . ALA A 1 112 ? -2.286 -2.108 8.672 1.00 95.19 112 ALA A C 1
ATOM 839 O O . ALA A 1 112 ? -3.405 -2.461 8.316 1.00 95.19 112 ALA A O 1
ATOM 840 N N . PHE A 1 113 ? -1.401 -2.970 9.182 1.00 94.88 113 PHE A N 1
ATOM 841 C CA . PHE A 1 113 ? -1.676 -4.397 9.365 1.00 94.88 113 PHE A CA 1
ATOM 842 C C . PHE A 1 113 ? -2.835 -4.653 10.332 1.00 94.88 113 PHE A C 1
ATOM 844 O O . PHE A 1 113 ? -3.749 -5.404 9.994 1.00 94.88 113 PHE A O 1
ATOM 851 N N . LEU A 1 114 ? -2.840 -3.998 11.497 1.00 95.06 114 LEU A N 1
ATOM 852 C CA . LEU A 1 114 ? -3.915 -4.158 12.481 1.00 95.06 114 LEU A CA 1
ATOM 853 C C . LEU A 1 114 ? -5.260 -3.653 11.952 1.00 95.06 114 LEU A C 1
ATOM 855 O O . LEU A 1 114 ? -6.278 -4.321 12.122 1.00 95.06 114 LEU A O 1
ATOM 859 N N . ILE A 1 115 ? -5.268 -2.494 11.289 1.00 96.31 115 ILE A N 1
ATOM 860 C CA . ILE A 1 115 ? -6.498 -1.922 10.730 1.00 96.31 115 ILE A CA 1
ATOM 861 C C . ILE A 1 115 ? -7.010 -2.789 9.575 1.00 96.31 115 ILE A C 1
ATOM 863 O O . ILE A 1 115 ? -8.199 -3.088 9.515 1.00 96.31 115 ILE A O 1
ATOM 867 N N . ALA A 1 116 ? -6.131 -3.258 8.688 1.00 95.94 116 ALA A N 1
ATOM 868 C CA . ALA A 1 116 ? -6.511 -4.160 7.606 1.00 95.94 116 ALA A CA 1
ATOM 869 C C . ALA A 1 116 ? -7.116 -5.471 8.128 1.00 95.94 116 ALA A C 1
ATOM 871 O O . ALA A 1 116 ? -8.145 -5.911 7.612 1.00 95.94 116 ALA A O 1
ATOM 872 N N . ALA A 1 117 ? -6.528 -6.053 9.177 1.00 94.25 117 ALA A N 1
ATOM 873 C CA . ALA A 1 117 ? -7.070 -7.239 9.833 1.00 94.25 117 ALA A CA 1
ATOM 874 C C . ALA A 1 117 ? -8.457 -6.962 10.442 1.00 94.25 117 ALA A C 1
ATOM 876 O O . ALA A 1 117 ? -9.388 -7.739 10.236 1.00 94.25 117 ALA A O 1
ATOM 877 N N . ALA A 1 118 ? -8.639 -5.818 11.114 1.00 94.75 118 ALA A N 1
ATOM 878 C CA . ALA A 1 118 ? -9.934 -5.409 11.666 1.00 94.75 118 ALA A CA 1
ATOM 879 C C . ALA A 1 118 ? -11.011 -5.184 10.584 1.00 94.75 118 ALA A C 1
ATOM 881 O O . ALA A 1 118 ? -12.189 -5.455 10.812 1.00 94.75 118 ALA A O 1
ATOM 882 N N . LEU A 1 119 ? -10.614 -4.739 9.388 1.00 95.25 119 LEU A N 1
ATOM 883 C CA . LEU A 1 119 ? -11.497 -4.590 8.224 1.00 95.25 119 LEU A CA 1
ATOM 884 C C . LEU A 1 119 ? -11.807 -5.927 7.517 1.00 95.25 119 LEU A C 1
ATOM 886 O O . LEU A 1 119 ? -12.676 -5.976 6.637 1.00 95.25 119 LEU A O 1
ATOM 890 N N . GLY A 1 120 ? -11.132 -7.016 7.905 1.00 95.38 120 GLY A N 1
ATOM 891 C CA . GLY A 1 120 ? -11.265 -8.340 7.297 1.00 95.38 120 GLY A CA 1
ATOM 892 C C . GLY A 1 120 ? -10.589 -8.454 5.929 1.00 95.38 120 GLY A C 1
ATOM 893 O O . GLY A 1 120 ? -11.039 -9.230 5.083 1.00 95.38 120 GLY A O 1
ATOM 894 N N . CYS A 1 121 ? -9.552 -7.653 5.678 1.00 96.69 121 CYS A N 1
ATOM 895 C CA . CYS A 1 121 ? -8.794 -7.681 4.432 1.00 96.69 121 CYS A CA 1
ATOM 896 C C . CYS A 1 121 ? -7.879 -8.911 4.373 1.00 96.69 121 CYS A C 1
ATOM 898 O O . CYS A 1 121 ? -7.134 -9.190 5.302 1.00 96.69 121 CYS A O 1
ATOM 900 N N . ALA A 1 122 ? -7.884 -9.619 3.244 1.00 94.69 122 ALA A N 1
ATOM 901 C CA . ALA A 1 122 ? -7.046 -10.798 3.018 1.00 94.69 122 ALA A CA 1
ATOM 902 C C . ALA A 1 122 ? -5.592 -10.448 2.648 1.00 94.69 122 ALA A C 1
ATOM 904 O O . ALA A 1 122 ? -4.705 -11.307 2.683 1.00 94.69 122 ALA A O 1
ATOM 905 N N . SER A 1 123 ? -5.343 -9.208 2.234 1.00 95.81 123 SER A N 1
ATOM 906 C CA . SER A 1 123 ? -4.020 -8.704 1.875 1.00 95.81 123 SER A CA 1
ATOM 907 C C . SER A 1 123 ? -3.897 -7.207 2.134 1.00 95.81 123 SER A C 1
ATOM 909 O O . SER A 1 123 ? -4.888 -6.471 2.113 1.00 95.81 123 SER A O 1
ATOM 911 N N . VAL A 1 124 ? -2.661 -6.764 2.358 1.00 96.31 124 VAL A N 1
ATOM 912 C CA . VAL A 1 124 ? -2.285 -5.357 2.549 1.00 96.31 124 VAL A CA 1
ATOM 913 C C . VAL A 1 124 ? -1.352 -4.959 1.421 1.00 96.31 124 VAL A C 1
ATOM 915 O O . VAL A 1 124 ? -0.394 -5.673 1.165 1.00 96.31 124 VAL A O 1
ATOM 918 N N . HIS A 1 125 ? -1.620 -3.834 0.773 1.00 95.25 125 HIS A N 1
ATOM 919 C CA . HIS A 1 125 ? -0.903 -3.296 -0.378 1.00 95.25 125 HIS A CA 1
ATOM 920 C C . HIS A 1 125 ? -0.456 -1.884 -0.012 1.00 95.25 125 HIS A C 1
ATOM 922 O O . HIS A 1 125 ? -1.269 -0.967 0.040 1.00 95.25 125 HIS A O 1
ATOM 928 N N . ARG A 1 126 ? 0.813 -1.712 0.340 1.00 93.06 126 ARG A N 1
ATOM 929 C CA . ARG A 1 126 ? 1.378 -0.450 0.819 1.00 93.06 126 ARG A CA 1
ATOM 930 C C . ARG A 1 126 ? 1.967 0.340 -0.345 1.00 93.06 126 ARG A C 1
ATOM 932 O O . ARG A 1 126 ? 2.638 -0.232 -1.208 1.00 93.06 126 ARG A O 1
ATOM 939 N N . ARG A 1 127 ? 1.735 1.650 -0.334 1.00 91.75 127 ARG A N 1
ATOM 940 C CA . ARG A 1 127 ? 2.388 2.640 -1.199 1.00 91.75 127 ARG A CA 1
ATOM 941 C C . ARG A 1 127 ? 3.127 3.661 -0.347 1.00 91.75 127 ARG A C 1
ATOM 943 O O . ARG A 1 127 ? 2.691 3.960 0.768 1.00 91.75 127 ARG A O 1
ATOM 950 N N . ASP A 1 128 ? 4.222 4.185 -0.876 1.00 87.88 128 ASP A N 1
ATOM 951 C CA . ASP A 1 128 ? 4.882 5.354 -0.307 1.00 87.88 128 ASP A CA 1
ATOM 952 C C . ASP A 1 128 ? 4.217 6.658 -0.776 1.00 87.88 128 ASP A C 1
ATOM 954 O O . ASP A 1 128 ? 3.609 6.729 -1.843 1.00 87.88 128 ASP A O 1
ATOM 958 N N . SER A 1 129 ? 4.280 7.689 0.070 1.00 88.00 129 SER A N 1
ATOM 959 C CA . SER A 1 129 ? 3.610 8.984 -0.161 1.00 88.00 129 SER A CA 1
ATOM 960 C C . SER A 1 129 ? 4.391 9.945 -1.056 1.00 88.00 129 SER A C 1
ATOM 962 O O . SER A 1 129 ? 3.859 10.979 -1.453 1.00 88.00 129 SER A O 1
ATOM 964 N N . ASP A 1 130 ? 5.636 9.602 -1.359 1.00 84.38 130 ASP A N 1
ATOM 965 C CA . ASP A 1 130 ? 6.602 10.332 -2.180 1.00 84.38 130 ASP A CA 1
ATOM 966 C C . ASP A 1 130 ? 6.963 9.567 -3.466 1.00 84.38 130 ASP A C 1
ATOM 968 O O . ASP A 1 130 ? 7.975 9.853 -4.096 1.00 84.38 130 ASP A O 1
ATOM 972 N N . SER A 1 131 ? 6.135 8.599 -3.862 1.00 78.44 131 SER A N 1
ATOM 973 C CA . SER A 1 131 ? 6.284 7.861 -5.117 1.00 78.44 131 SER A CA 1
ATOM 974 C C . SER A 1 131 ? 5.270 8.317 -6.161 1.00 78.44 131 SER A C 1
ATOM 976 O O . SER A 1 131 ? 4.176 8.757 -5.818 1.00 78.44 131 SER A O 1
ATOM 978 N N . ASP A 1 132 ? 5.612 8.120 -7.432 1.00 82.44 132 ASP A N 1
ATOM 979 C CA . ASP A 1 132 ? 4.711 8.279 -8.573 1.00 82.44 132 ASP A CA 1
ATOM 980 C C . ASP A 1 132 ? 4.591 6.956 -9.341 1.00 82.44 132 ASP A C 1
ATOM 982 O O . ASP A 1 132 ? 5.498 6.119 -9.331 1.00 82.44 132 ASP A O 1
ATOM 986 N N . TYR A 1 133 ? 3.473 6.757 -10.042 1.00 87.12 133 TYR A N 1
ATOM 987 C CA . TYR A 1 133 ? 3.327 5.600 -10.926 1.00 87.12 133 TYR A CA 1
ATOM 988 C C . TYR A 1 133 ? 4.068 5.809 -12.244 1.00 87.12 133 TYR A C 1
ATOM 990 O O . TYR A 1 133 ? 4.000 6.875 -12.860 1.00 87.12 133 TYR A O 1
ATOM 998 N N . GLN A 1 134 ? 4.687 4.737 -12.736 1.00 86.31 134 GLN A N 1
ATOM 999 C CA . GLN A 1 134 ? 5.210 4.692 -14.098 1.00 86.31 134 GLN A CA 1
ATOM 1000 C C . GLN A 1 134 ? 4.080 4.867 -15.111 1.00 86.31 134 GLN A C 1
ATOM 1002 O O . GLN A 1 134 ? 2.945 4.440 -14.889 1.00 86.31 134 GLN A O 1
ATOM 1007 N N . VAL A 1 135 ? 4.400 5.474 -16.252 1.00 87.50 135 VAL A N 1
ATOM 1008 C CA . VAL A 1 135 ? 3.446 5.709 -17.335 1.00 87.50 135 VAL A CA 1
ATOM 1009 C C . VAL A 1 135 ? 3.930 5.000 -18.589 1.00 87.50 135 VAL A C 1
ATOM 1011 O O . VAL A 1 135 ? 5.029 5.255 -19.072 1.00 87.50 135 VAL A O 1
ATOM 1014 N N . LEU A 1 136 ? 3.076 4.154 -19.163 1.00 86.56 136 LEU A N 1
ATOM 1015 C CA . LEU A 1 136 ? 3.337 3.458 -20.418 1.00 86.56 136 LEU A CA 1
ATOM 1016 C C . LEU A 1 136 ? 2.214 3.750 -21.411 1.00 86.56 136 LEU A C 1
ATOM 1018 O O . LEU A 1 136 ? 1.034 3.568 -21.114 1.00 86.56 136 LEU A O 1
ATOM 1022 N N . GLY A 1 137 ? 2.569 4.252 -22.598 1.00 86.50 137 GLY A N 1
ATOM 1023 C CA . GLY A 1 137 ? 1.578 4.617 -23.619 1.00 86.50 137 GLY A CA 1
ATOM 1024 C C . GLY A 1 137 ? 0.551 5.653 -23.135 1.00 86.50 137 GLY A C 1
ATOM 1025 O O . GLY A 1 137 ? -0.614 5.591 -23.525 1.00 86.50 137 GLY A O 1
ATOM 1026 N N . GLY A 1 138 ? 0.960 6.565 -22.245 1.00 89.12 138 GLY A N 1
ATOM 1027 C CA . GLY A 1 138 ? 0.094 7.595 -21.658 1.00 89.12 138 GLY A CA 1
ATOM 1028 C C . GLY A 1 138 ? -0.854 7.099 -20.561 1.00 89.12 138 GLY A C 1
ATOM 1029 O O . GLY A 1 138 ? -1.727 7.855 -20.141 1.00 89.12 138 GLY A O 1
ATOM 1030 N N . LYS A 1 139 ? -0.712 5.851 -20.098 1.00 89.88 139 LYS A N 1
ATOM 1031 C CA . LYS A 1 139 ? -1.519 5.278 -19.014 1.00 89.88 139 LYS A CA 1
ATOM 1032 C C . LYS A 1 139 ? -0.646 4.928 -17.808 1.00 89.88 139 LYS A C 1
ATOM 1034 O O . LYS A 1 139 ? 0.442 4.390 -18.018 1.00 89.88 139 LYS A O 1
ATOM 1039 N N . PRO A 1 140 ? -1.110 5.183 -16.573 1.00 90.12 140 PRO A N 1
ATOM 1040 C CA . PRO A 1 140 ? -0.425 4.706 -15.380 1.00 90.12 140 PRO A CA 1
ATOM 1041 C C . PRO A 1 140 ? -0.340 3.179 -15.361 1.00 90.12 140 PRO A C 1
ATOM 1043 O O . PRO A 1 140 ? -1.288 2.489 -15.748 1.00 90.12 140 PRO A O 1
ATOM 1046 N N . VAL A 1 141 ? 0.784 2.666 -14.877 1.00 89.94 141 VAL A N 1
ATOM 1047 C CA . VAL A 1 141 ? 0.985 1.254 -14.564 1.00 89.94 141 VAL A CA 1
ATOM 1048 C C . VAL A 1 141 ? 0.827 1.078 -13.063 1.00 89.94 141 VAL A C 1
ATOM 1050 O O . VAL A 1 141 ? 1.573 1.651 -12.273 1.00 89.94 141 VAL A O 1
ATOM 1053 N N . TYR A 1 142 ? -0.186 0.306 -12.676 1.00 91.44 142 TYR A N 1
ATOM 1054 C CA . TYR A 1 142 ? -0.553 0.124 -11.278 1.00 91.44 142 TYR A CA 1
ATOM 1055 C C . TYR A 1 142 ? 0.058 -1.160 -10.702 1.00 91.44 142 TYR A C 1
ATOM 1057 O O . TYR A 1 142 ? -0.287 -2.247 -11.186 1.00 91.44 142 TYR A O 1
ATOM 1065 N N . PRO A 1 143 ? 0.881 -1.075 -9.637 1.00 90.56 143 PRO A N 1
ATOM 1066 C CA . PRO A 1 143 ? 1.464 -2.248 -8.984 1.00 90.56 143 PRO A CA 1
ATOM 1067 C C . PRO A 1 143 ? 0.422 -3.282 -8.549 1.00 90.56 143 PRO A C 1
ATOM 1069 O O . PRO A 1 143 ? 0.657 -4.486 -8.666 1.00 90.56 143 PRO A O 1
ATOM 1072 N N . VAL A 1 144 ? -0.775 -2.831 -8.144 1.00 92.94 144 VAL A N 1
ATOM 1073 C CA . VAL A 1 144 ? -1.878 -3.708 -7.718 1.00 92.94 144 VAL A CA 1
ATOM 1074 C C . VAL A 1 144 ? -2.250 -4.762 -8.760 1.00 92.94 144 VAL A C 1
ATOM 1076 O O . VAL A 1 144 ? -2.783 -5.811 -8.404 1.00 92.94 144 VAL A O 1
ATOM 1079 N N . HIS A 1 145 ? -1.949 -4.528 -10.041 1.00 92.69 145 HIS A N 1
ATOM 1080 C CA . HIS A 1 145 ? -2.172 -5.519 -11.084 1.00 92.69 145 HIS A CA 1
ATOM 1081 C C . HIS A 1 145 ? -1.376 -6.806 -10.834 1.00 92.69 145 HIS A C 1
ATOM 1083 O O . HIS A 1 145 ? -1.967 -7.882 -10.718 1.00 92.69 145 HIS A O 1
ATOM 1089 N N . HIS A 1 146 ? -0.051 -6.695 -10.708 1.00 89.44 146 HIS A N 1
ATOM 1090 C CA . HIS A 1 146 ? 0.829 -7.846 -10.478 1.00 89.44 146 HIS A CA 1
ATOM 1091 C C . HIS A 1 146 ? 0.636 -8.426 -9.084 1.00 89.44 146 HIS A C 1
ATOM 1093 O O . HIS A 1 146 ? 0.650 -9.648 -8.917 1.00 89.44 146 HIS A O 1
ATOM 1099 N N . GLU A 1 147 ? 0.370 -7.565 -8.100 1.00 92.81 147 GLU A N 1
ATOM 1100 C CA . GLU A 1 147 ? 0.048 -7.989 -6.740 1.00 92.81 147 GLU A CA 1
ATOM 1101 C C . GLU A 1 147 ? -1.196 -8.893 -6.742 1.00 92.81 147 GLU A C 1
ATOM 1103 O O . GLU A 1 147 ? -1.131 -10.026 -6.276 1.00 92.81 147 GLU A O 1
ATOM 1108 N N . LEU A 1 148 ? -2.323 -8.475 -7.328 1.00 94.12 148 LEU A N 1
ATOM 1109 C CA . LEU A 1 148 ? -3.555 -9.278 -7.310 1.00 94.12 148 LEU A CA 1
ATOM 1110 C C . LEU A 1 148 ? -3.531 -10.482 -8.256 1.00 94.12 148 LEU A C 1
ATOM 1112 O O . LEU A 1 148 ? -4.243 -11.458 -7.997 1.00 94.12 148 LEU A O 1
ATOM 1116 N N . MET A 1 149 ? -2.706 -10.446 -9.304 1.00 92.62 149 MET A N 1
ATOM 1117 C CA . MET A 1 149 ? -2.471 -11.591 -10.188 1.00 92.62 149 MET A CA 1
ATOM 1118 C C . MET A 1 149 ? -1.741 -12.745 -9.498 1.00 92.62 149 MET A C 1
ATOM 1120 O O . MET A 1 149 ? -1.876 -13.886 -9.943 1.00 92.62 149 MET A O 1
ATOM 1124 N N . SER A 1 150 ? -1.021 -12.471 -8.413 1.00 92.12 150 SER A N 1
ATOM 1125 C CA . SER A 1 150 ? -0.027 -13.387 -7.852 1.00 92.12 150 SER A CA 1
ATOM 1126 C C . SER A 1 150 ? -0.264 -13.714 -6.382 1.00 92.12 150 SER A C 1
ATOM 1128 O O . SER A 1 150 ? -0.183 -14.869 -5.964 1.00 92.12 150 SER A O 1
ATOM 1130 N N . LEU A 1 151 ? -0.573 -12.694 -5.588 1.00 91.81 151 LEU A N 1
ATOM 1131 C CA . LEU A 1 151 ? -0.585 -12.756 -4.137 1.00 91.81 151 LEU A CA 1
ATOM 1132 C C . LEU A 1 151 ? -1.664 -13.726 -3.618 1.00 91.81 151 LEU A C 1
ATOM 1134 O O . LEU A 1 151 ? -2.845 -13.636 -3.974 1.00 91.81 151 LEU A O 1
ATOM 1138 N N . GLY A 1 152 ? -1.237 -14.656 -2.760 1.00 90.75 152 GLY A N 1
ATOM 1139 C CA . GLY A 1 152 ? -2.054 -15.724 -2.178 1.00 90.75 152 GLY A CA 1
ATOM 1140 C C . GLY A 1 152 ? -2.240 -16.967 -3.056 1.00 90.75 152 GLY A C 1
ATOM 1141 O O . GLY A 1 152 ? -2.743 -17.976 -2.563 1.00 90.75 152 GLY A O 1
ATOM 1142 N N . LYS A 1 153 ? -1.820 -16.948 -4.328 1.00 92.88 153 LYS A N 1
ATOM 1143 C CA . LYS A 1 153 ? -1.808 -18.153 -5.176 1.00 92.88 153 LYS A CA 1
ATOM 1144 C C . LYS A 1 153 ? -0.640 -19.062 -4.807 1.00 92.88 153 LYS A C 1
ATOM 1146 O O . LYS A 1 153 ? 0.357 -18.596 -4.257 1.00 92.88 153 LYS A O 1
ATOM 1151 N N . ARG A 1 154 ? -0.729 -20.349 -5.157 1.00 93.00 154 ARG A N 1
ATOM 1152 C CA . ARG A 1 154 ? 0.453 -21.226 -5.161 1.00 93.00 154 ARG A CA 1
ATOM 1153 C C . ARG A 1 154 ? 1.447 -20.699 -6.187 1.00 93.00 154 ARG A C 1
ATOM 1155 O O . ARG A 1 154 ? 1.042 -20.225 -7.248 1.00 93.00 154 ARG A O 1
ATOM 1162 N N . ALA A 1 155 ? 2.735 -20.810 -5.893 1.00 90.56 155 ALA A N 1
ATOM 1163 C CA . ALA A 1 155 ? 3.783 -20.332 -6.782 1.00 90.56 155 ALA A CA 1
ATOM 1164 C C . ALA A 1 155 ? 3.682 -20.945 -8.193 1.00 90.56 155 ALA A C 1
ATOM 1166 O O . ALA A 1 155 ? 3.818 -20.227 -9.180 1.00 90.56 155 ALA A O 1
ATOM 1167 N N . ALA A 1 156 ? 3.332 -22.232 -8.297 1.00 90.31 156 ALA A N 1
ATOM 1168 C CA . ALA A 1 156 ? 3.066 -22.899 -9.574 1.00 90.31 156 ALA A CA 1
ATOM 1169 C C . ALA A 1 156 ? 1.955 -22.217 -10.395 1.00 90.31 156 ALA A C 1
ATOM 1171 O O . ALA A 1 156 ? 2.084 -22.066 -11.607 1.00 90.31 156 ALA A O 1
ATOM 1172 N N . ASP A 1 157 ? 0.884 -21.773 -9.734 1.00 92.94 157 ASP A N 1
ATOM 1173 C CA . ASP A 1 157 ? -0.263 -21.131 -10.385 1.00 92.94 157 ASP A CA 1
ATOM 1174 C C . ASP A 1 157 ? 0.037 -19.669 -10.756 1.00 92.94 157 ASP A C 1
ATOM 1176 O O . ASP A 1 157 ? -0.542 -19.123 -11.697 1.00 92.94 157 ASP A O 1
ATOM 1180 N N . ALA A 1 158 ? 0.941 -19.019 -10.018 1.00 92.00 158 ALA A N 1
ATOM 1181 C CA . ALA A 1 158 ? 1.391 -17.658 -10.297 1.00 92.00 158 ALA A CA 1
ATOM 1182 C C . ALA A 1 158 ? 2.424 -17.596 -11.436 1.00 92.00 158 ALA A C 1
ATOM 1184 O O . ALA A 1 158 ? 2.521 -16.572 -12.109 1.00 92.00 158 ALA A O 1
ATOM 1185 N N . ALA A 1 159 ? 3.146 -18.693 -11.703 1.00 88.62 159 ALA A N 1
ATOM 1186 C CA . ALA A 1 159 ? 4.207 -18.759 -12.711 1.00 88.62 159 ALA A CA 1
ATOM 1187 C C . ALA A 1 159 ? 3.745 -18.376 -14.134 1.00 88.62 159 ALA A C 1
ATOM 1189 O O . ALA A 1 159 ? 4.530 -17.858 -14.919 1.00 88.62 159 ALA A O 1
ATOM 1190 N N . ALA A 1 160 ? 2.467 -18.583 -14.469 1.00 86.56 160 ALA A N 1
ATOM 1191 C CA . ALA A 1 160 ? 1.912 -18.194 -15.770 1.00 86.56 160 ALA A CA 1
ATOM 1192 C C . ALA A 1 160 ? 1.718 -16.672 -15.936 1.00 86.56 160 ALA A C 1
ATOM 1194 O O . ALA A 1 160 ? 1.532 -16.200 -17.055 1.00 86.56 160 ALA A O 1
ATOM 1195 N N . GLY A 1 161 ? 1.709 -15.916 -14.833 1.00 84.44 161 GLY A N 1
ATOM 1196 C CA . GLY A 1 161 ? 1.505 -14.466 -14.816 1.00 84.44 161 GLY A CA 1
ATOM 1197 C C . GLY A 1 161 ? 2.792 -13.648 -14.722 1.00 84.44 161 GLY A C 1
ATOM 1198 O O . GLY A 1 161 ? 2.707 -12.427 -14.633 1.00 84.44 161 GLY A O 1
ATOM 1199 N N . VAL A 1 162 ? 3.961 -14.295 -14.720 1.00 88.19 162 VAL A N 1
ATOM 1200 C CA . VAL A 1 162 ? 5.270 -13.641 -14.589 1.00 88.19 162 VAL A CA 1
ATOM 1201 C C . VAL A 1 162 ? 6.110 -13.803 -15.860 1.00 88.19 162 VAL A C 1
ATOM 1203 O O . VAL A 1 162 ? 5.858 -14.677 -16.687 1.00 88.19 162 VAL A O 1
ATOM 1206 N N . THR A 1 163 ? 7.111 -12.944 -16.036 1.00 87.19 163 THR A N 1
ATOM 1207 C CA . THR A 1 163 ? 8.055 -12.970 -17.165 1.00 87.19 163 THR A CA 1
ATOM 1208 C C . THR A 1 163 ? 9.111 -14.066 -17.012 1.00 87.19 163 THR A C 1
ATOM 1210 O O . THR A 1 163 ? 9.534 -14.652 -18.009 1.00 87.19 163 THR A O 1
ATOM 1213 N N . GLY A 1 164 ? 9.541 -14.342 -15.781 1.00 86.44 164 GLY A N 1
ATOM 1214 C CA . GLY A 1 164 ? 10.556 -15.339 -15.459 1.00 86.44 164 GLY A CA 1
ATOM 1215 C C . GLY A 1 164 ? 10.332 -15.986 -14.095 1.00 86.44 164 GLY A C 1
ATOM 1216 O O . GLY A 1 164 ? 9.527 -15.532 -13.282 1.00 86.44 164 GLY A O 1
ATOM 1217 N N . SER A 1 165 ? 11.028 -17.094 -13.847 1.00 87.56 165 SER A N 1
ATOM 1218 C CA . SER A 1 165 ? 10.990 -17.790 -12.562 1.00 87.56 165 SER A CA 1
ATOM 1219 C C . SER A 1 165 ? 12.345 -18.420 -12.272 1.00 87.56 165 SER A C 1
ATOM 1221 O O . SER A 1 165 ? 12.745 -19.356 -12.961 1.00 87.56 165 SER A O 1
ATOM 1223 N N . ASP A 1 166 ? 12.991 -17.951 -11.208 1.00 86.69 166 ASP A N 1
ATOM 1224 C CA . ASP A 1 166 ? 14.202 -18.551 -10.631 1.00 86.69 166 ASP A CA 1
ATOM 1225 C C . ASP A 1 166 ? 13.848 -19.454 -9.422 1.00 86.69 166 ASP A C 1
ATOM 1227 O O . ASP A 1 166 ? 14.717 -19.936 -8.696 1.00 86.69 166 ASP A O 1
ATOM 1231 N N . LEU A 1 167 ? 12.552 -19.698 -9.185 1.00 86.69 167 LEU A N 1
ATOM 1232 C CA . LEU A 1 167 ? 12.065 -20.499 -8.067 1.00 86.69 167 LEU A CA 1
ATOM 1233 C C . LE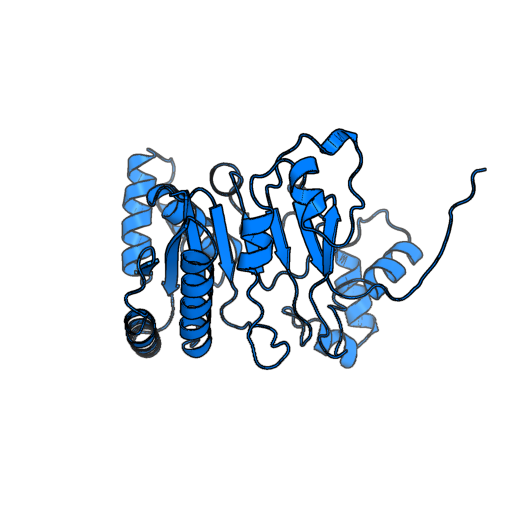U A 1 167 ? 12.339 -22.001 -8.250 1.00 86.69 167 LEU A C 1
ATOM 1235 O O . LEU A 1 167 ? 11.917 -22.619 -9.229 1.00 86.69 167 LEU A O 1
ATOM 1239 N N . ALA A 1 168 ? 12.966 -22.615 -7.244 1.00 86.94 168 ALA A N 1
ATOM 1240 C CA . ALA A 1 168 ? 13.158 -24.061 -7.189 1.00 86.94 168 ALA A CA 1
ATOM 1241 C C . ALA A 1 168 ? 11.821 -24.824 -7.093 1.00 86.94 168 ALA A C 1
ATOM 1243 O O . ALA A 1 168 ? 10.888 -24.403 -6.405 1.00 86.94 168 ALA A O 1
ATOM 1244 N N . ALA A 1 169 ? 11.748 -26.001 -7.727 1.00 87.94 169 ALA A N 1
ATOM 1245 C CA . ALA A 1 169 ? 10.524 -26.810 -7.804 1.00 87.94 169 ALA A CA 1
ATOM 1246 C C . ALA A 1 169 ? 9.944 -27.197 -6.429 1.00 87.94 169 ALA A C 1
ATOM 1248 O O . ALA A 1 169 ? 8.730 -27.307 -6.278 1.00 87.94 169 ALA A O 1
ATOM 1249 N N . GLU A 1 170 ? 10.785 -27.333 -5.402 1.00 89.88 170 GLU A N 1
ATOM 1250 C CA . GLU A 1 170 ? 10.359 -27.614 -4.022 1.00 89.88 170 GLU A CA 1
ATOM 1251 C C . GLU A 1 170 ? 9.526 -26.492 -3.375 1.00 89.88 170 GLU A C 1
ATOM 1253 O O . GLU A 1 170 ? 8.968 -26.659 -2.290 1.00 89.88 170 GLU A O 1
ATOM 1258 N N . HIS A 1 171 ? 9.447 -25.320 -4.003 1.00 88.62 171 HIS A N 1
ATOM 1259 C CA . HIS A 1 171 ? 8.638 -24.199 -3.529 1.00 88.62 171 HIS A CA 1
ATOM 1260 C C . HIS A 1 171 ? 7.361 -23.993 -4.346 1.00 88.62 171 HIS A C 1
ATOM 1262 O O . HIS A 1 171 ? 6.559 -23.135 -3.985 1.00 88.62 171 HIS A O 1
ATOM 1268 N N . ALA A 1 172 ? 7.126 -24.794 -5.390 1.00 88.31 172 ALA A N 1
ATOM 1269 C CA . ALA A 1 172 ? 5.992 -24.636 -6.301 1.00 88.31 172 ALA A CA 1
ATOM 1270 C C . ALA A 1 172 ? 4.624 -24.670 -5.589 1.00 88.31 172 ALA A C 1
ATOM 1272 O O . ALA A 1 172 ? 3.686 -23.983 -5.996 1.00 88.31 172 ALA A O 1
ATOM 1273 N N . ASP A 1 173 ? 4.521 -25.423 -4.491 1.00 89.25 173 ASP A N 1
ATOM 1274 C CA . ASP A 1 173 ? 3.279 -25.578 -3.727 1.00 89.25 173 ASP A CA 1
ATOM 1275 C C . ASP A 1 173 ? 3.069 -24.502 -2.657 1.00 89.25 173 ASP A C 1
ATOM 1277 O O . ASP A 1 173 ? 1.984 -24.411 -2.079 1.00 89.25 173 ASP A O 1
ATOM 1281 N N . LYS A 1 174 ? 4.088 -23.681 -2.383 1.00 88.62 174 LYS A N 1
ATOM 1282 C CA . LYS A 1 174 ? 4.006 -22.630 -1.369 1.00 88.62 174 LYS A CA 1
ATOM 1283 C C . LYS A 1 174 ? 3.179 -21.452 -1.893 1.00 88.62 174 LYS A C 1
ATOM 1285 O O . LYS A 1 174 ? 3.238 -21.146 -3.086 1.00 88.62 174 LYS A O 1
ATOM 1290 N N . PRO A 1 175 ? 2.409 -20.775 -1.025 1.00 92.06 175 PRO A N 1
ATOM 1291 C CA . PRO A 1 175 ? 1.705 -19.566 -1.417 1.00 92.06 175 PRO A CA 1
ATOM 1292 C C . PRO A 1 175 ? 2.687 -18.413 -1.639 1.00 92.06 175 PRO A C 1
ATOM 1294 O O . PRO A 1 175 ? 3.693 -18.301 -0.940 1.00 92.06 175 PRO A O 1
ATOM 1297 N N . VAL A 1 176 ? 2.355 -17.521 -2.566 1.00 90.81 176 VAL A N 1
ATOM 1298 C CA . VAL A 1 176 ? 3.037 -16.236 -2.737 1.00 90.81 176 VAL A CA 1
ATOM 1299 C C . VAL A 1 176 ? 2.551 -15.295 -1.640 1.00 90.81 176 VAL A C 1
ATOM 1301 O O . VAL A 1 176 ? 1.393 -14.868 -1.651 1.00 90.81 176 VAL A O 1
ATOM 1304 N N . VAL A 1 177 ? 3.421 -14.983 -0.680 1.00 90.25 177 VAL A N 1
ATOM 1305 C CA . VAL A 1 177 ? 3.047 -14.189 0.505 1.00 90.25 177 VAL A CA 1
ATOM 1306 C C . VAL A 1 177 ? 3.436 -12.717 0.412 1.00 90.25 177 VAL A C 1
ATOM 1308 O O . VAL A 1 177 ? 2.921 -11.906 1.182 1.00 90.25 177 VAL A O 1
ATOM 1311 N N . LEU A 1 178 ? 4.309 -12.372 -0.533 1.00 89.12 178 LEU A N 1
ATOM 1312 C CA . LEU A 1 178 ? 4.767 -11.012 -0.778 1.00 89.12 178 LEU A CA 1
ATOM 1313 C C . LEU A 1 178 ? 4.920 -10.776 -2.278 1.00 89.12 178 LEU A C 1
ATOM 1315 O O . LEU A 1 178 ? 5.412 -11.645 -3.004 1.00 89.12 178 LEU A O 1
ATOM 1319 N N . VAL A 1 179 ? 4.504 -9.590 -2.713 1.00 88.75 179 VAL A N 1
ATOM 1320 C CA . VAL A 1 179 ? 4.806 -9.047 -4.040 1.00 88.75 179 VAL A CA 1
ATOM 1321 C C . VAL A 1 179 ? 5.296 -7.621 -3.850 1.00 88.75 179 VAL A C 1
ATOM 1323 O O . VAL A 1 179 ? 4.617 -6.826 -3.199 1.00 88.75 179 VAL A O 1
ATOM 1326 N N . GLY A 1 180 ? 6.471 -7.313 -4.387 1.00 83.81 180 GLY A N 1
ATOM 1327 C CA . GLY A 1 180 ? 7.027 -5.963 -4.416 1.00 83.81 180 GLY A CA 1
ATOM 1328 C C . GLY A 1 180 ? 7.361 -5.561 -5.844 1.00 83.81 180 GLY A C 1
ATOM 1329 O O . GLY A 1 180 ? 7.696 -6.415 -6.671 1.00 83.81 180 GLY A O 1
ATOM 1330 N N . SER A 1 181 ? 7.276 -4.267 -6.127 1.00 77.00 181 SER A N 1
ATOM 1331 C CA . SER A 1 181 ? 7.776 -3.713 -7.379 1.00 77.00 181 SER A CA 1
ATOM 1332 C C . SER A 1 181 ? 8.575 -2.443 -7.129 1.00 77.00 181 SER A C 1
ATOM 1334 O O . SER A 1 181 ? 8.340 -1.711 -6.163 1.00 77.00 181 SER A O 1
ATOM 1336 N N . SER A 1 182 ? 9.527 -2.213 -8.023 1.00 70.81 182 SER A N 1
ATOM 1337 C CA . SER A 1 182 ? 10.331 -1.001 -8.069 1.00 70.81 182 SER A CA 1
ATOM 1338 C C . SER A 1 182 ? 9.912 -0.133 -9.255 1.00 70.81 182 SER A C 1
ATOM 1340 O O . SER A 1 182 ? 9.201 -0.584 -10.157 1.00 70.81 182 SER A O 1
ATOM 1342 N N . PHE A 1 183 ? 10.359 1.116 -9.253 1.00 70.25 183 PHE A N 1
ATOM 1343 C CA . PHE A 1 183 ? 10.122 2.072 -10.325 1.00 70.25 183 PHE A CA 1
ATOM 1344 C C . PHE A 1 183 ? 11.446 2.498 -10.963 1.00 70.25 183 PHE A C 1
ATOM 1346 O O . PHE A 1 183 ? 12.507 2.440 -10.345 1.00 70.25 183 PHE A O 1
ATOM 1353 N N . ILE A 1 184 ? 11.379 2.926 -12.222 1.00 68.94 184 ILE A N 1
ATOM 1354 C CA . ILE A 1 184 ? 12.501 3.591 -12.884 1.00 68.94 184 ILE A CA 1
ATOM 1355 C C . ILE A 1 184 ? 12.523 5.048 -12.425 1.00 68.94 184 ILE A C 1
ATOM 1357 O O . ILE A 1 184 ? 11.517 5.747 -12.564 1.00 68.94 184 ILE A O 1
ATOM 1361 N N . GLY A 1 185 ? 13.659 5.517 -11.918 1.00 62.94 185 GLY A N 1
ATOM 1362 C CA . GLY A 1 185 ? 13.813 6.890 -11.458 1.00 62.94 185 GLY A CA 1
ATOM 1363 C C . GLY A 1 185 ? 14.770 7.014 -10.285 1.00 62.94 185 GLY A C 1
ATOM 1364 O O . GLY A 1 185 ? 15.613 6.147 -10.053 1.00 62.94 185 GLY A O 1
ATOM 1365 N N . GLU A 1 186 ? 14.632 8.124 -9.565 1.00 62.62 186 GLU A N 1
ATOM 1366 C CA . GLU A 1 186 ? 15.404 8.394 -8.357 1.00 62.62 186 GLU A CA 1
ATOM 1367 C C . GLU A 1 186 ? 15.115 7.342 -7.276 1.00 62.62 186 GLU A C 1
ATOM 1369 O O . GLU A 1 186 ? 13.985 6.881 -7.106 1.00 62.62 186 GLU A O 1
ATOM 1374 N N . LEU A 1 187 ? 16.163 6.930 -6.566 1.00 61.53 187 LEU A N 1
ATOM 1375 C CA . LEU A 1 187 ? 16.065 5.910 -5.530 1.00 61.53 187 LEU A CA 1
ATOM 1376 C C . LEU A 1 187 ? 15.290 6.452 -4.330 1.00 61.53 187 LEU A C 1
ATOM 1378 O O . LEU A 1 187 ? 15.476 7.592 -3.920 1.00 61.53 187 LEU A O 1
ATOM 1382 N N . SER A 1 188 ? 14.511 5.589 -3.679 1.00 53.34 188 SER A N 1
ATOM 1383 C CA . SER A 1 188 ? 13.783 5.923 -2.446 1.00 53.34 188 SER A CA 1
ATOM 1384 C C . SER A 1 188 ? 14.693 6.153 -1.226 1.00 53.34 188 SER A C 1
ATOM 1386 O O . SER A 1 188 ? 14.210 6.458 -0.136 1.00 53.34 188 SER A O 1
ATOM 1388 N N . VAL A 1 189 ? 16.006 5.966 -1.381 1.00 61.22 189 VAL A N 1
ATOM 1389 C CA . VAL A 1 189 ? 17.027 6.234 -0.367 1.00 61.22 189 VAL A CA 1
ATOM 1390 C C . VAL A 1 189 ? 18.078 7.168 -0.949 1.00 61.22 189 VAL A C 1
ATOM 1392 O O . VAL A 1 189 ? 18.575 6.940 -2.052 1.00 61.22 189 VAL A O 1
ATOM 1395 N N . ASP A 1 190 ? 18.448 8.188 -0.177 1.00 64.44 190 ASP A N 1
ATOM 1396 C CA . ASP A 1 190 ? 19.418 9.224 -0.556 1.00 64.44 190 ASP A CA 1
ATOM 1397 C C . ASP A 1 190 ? 20.874 8.715 -0.501 1.00 64.44 190 ASP A C 1
ATOM 1399 O O . ASP A 1 190 ? 21.767 9.248 0.153 1.00 64.44 190 ASP A O 1
ATOM 1403 N N . ILE A 1 191 ? 21.094 7.559 -1.119 1.00 70.12 191 ILE A N 1
ATOM 1404 C CA . ILE A 1 191 ? 22.401 6.934 -1.312 1.00 70.12 191 ILE A CA 1
ATOM 1405 C C . ILE A 1 191 ? 22.909 7.270 -2.730 1.00 70.12 191 ILE A C 1
ATOM 1407 O O . ILE A 1 191 ? 24.111 7.223 -2.994 1.00 70.12 191 ILE A O 1
ATOM 1411 N N . GLY A 1 192 ? 22.006 7.672 -3.636 1.00 70.94 192 GLY A N 1
ATOM 1412 C CA . GLY A 1 192 ? 22.350 8.166 -4.968 1.00 70.94 192 GLY A CA 1
ATOM 1413 C C . GLY A 1 192 ? 23.222 9.422 -4.918 1.00 70.94 192 GLY A C 1
ATOM 1414 O O . GLY A 1 192 ? 24.289 9.430 -5.528 1.00 70.94 192 GLY A O 1
ATOM 1415 N N . GLU A 1 193 ? 22.834 10.436 -4.134 1.00 76.75 193 GLU A N 1
ATOM 1416 C CA . GLU A 1 193 ? 23.637 11.657 -3.979 1.00 76.75 193 GLU A CA 1
ATOM 1417 C C . GLU A 1 193 ? 24.990 11.349 -3.320 1.00 76.75 193 GLU A C 1
ATOM 1419 O O . GLU A 1 193 ? 26.027 11.826 -3.777 1.00 76.75 193 GLU A O 1
ATOM 1424 N N . MET A 1 194 ? 25.013 10.469 -2.312 1.00 81.69 194 MET A N 1
ATOM 1425 C CA . MET A 1 194 ? 26.255 10.005 -1.685 1.00 81.69 194 MET A CA 1
ATOM 1426 C C . MET A 1 194 ? 27.218 9.395 -2.708 1.00 81.69 194 MET A C 1
ATOM 1428 O O . MET A 1 194 ? 28.394 9.738 -2.704 1.00 81.69 194 MET A O 1
ATOM 1432 N N . ARG A 1 195 ? 26.728 8.531 -3.606 1.00 78.56 195 ARG A N 1
ATOM 1433 C CA . ARG A 1 195 ? 27.536 7.940 -4.685 1.00 78.56 195 ARG A CA 1
ATOM 1434 C C . ARG A 1 195 ? 28.133 9.003 -5.601 1.00 78.56 195 ARG A C 1
ATOM 1436 O O . ARG A 1 195 ? 29.280 8.861 -6.026 1.00 78.56 195 ARG A O 1
ATOM 1443 N N . ASP A 1 196 ? 27.342 10.016 -5.934 1.00 81.38 196 ASP A N 1
ATOM 1444 C CA . ASP A 1 196 ? 27.720 11.052 -6.890 1.00 81.38 196 ASP A CA 1
ATOM 1445 C C . ASP A 1 196 ? 28.685 12.080 -6.263 1.00 81.38 196 ASP A C 1
ATOM 1447 O O . ASP A 1 196 ? 29.563 12.598 -6.958 1.00 81.38 196 ASP A O 1
ATOM 1451 N N . LEU A 1 197 ? 28.577 12.329 -4.952 1.00 87.12 197 LEU A N 1
ATOM 1452 C CA . LEU A 1 197 ? 29.462 13.215 -4.187 1.00 87.12 197 LEU A CA 1
ATOM 1453 C C . LEU A 1 197 ? 30.764 12.534 -3.738 1.00 87.12 197 LEU A C 1
ATOM 1455 O O . LEU A 1 197 ? 31.831 13.141 -3.842 1.00 87.12 197 LEU A O 1
ATOM 1459 N N . ASP A 1 198 ? 30.691 11.301 -3.226 1.00 88.19 198 ASP A N 1
ATOM 1460 C CA . ASP A 1 198 ? 31.836 10.551 -2.704 1.00 88.19 198 ASP A CA 1
ATOM 1461 C C . ASP A 1 198 ? 31.632 9.028 -2.824 1.00 88.19 198 ASP A C 1
ATOM 1463 O O . ASP A 1 198 ? 30.934 8.368 -2.045 1.00 88.19 198 ASP A O 1
ATOM 1467 N N . ARG A 1 199 ? 32.316 8.442 -3.811 1.00 84.56 199 ARG A N 1
ATOM 1468 C CA . ARG A 1 199 ? 32.209 7.015 -4.117 1.00 84.56 199 ARG A CA 1
ATOM 1469 C C . ARG A 1 199 ? 32.862 6.111 -3.066 1.00 84.56 199 ARG A C 1
ATOM 1471 O O . ARG A 1 199 ? 32.458 4.952 -2.962 1.00 84.56 199 ARG A O 1
ATOM 1478 N N . GLU A 1 200 ? 33.844 6.601 -2.308 1.00 87.88 200 GLU A N 1
ATOM 1479 C CA . GLU A 1 200 ? 34.448 5.826 -1.216 1.00 87.88 200 GLU A CA 1
ATOM 1480 C C . GLU A 1 200 ? 33.490 5.756 -0.027 1.00 87.88 200 GLU A C 1
ATOM 1482 O O . GLU A 1 200 ? 33.241 4.667 0.490 1.00 87.88 200 GLU A O 1
ATOM 1487 N N . VAL A 1 201 ? 32.851 6.876 0.327 1.00 87.75 201 VAL A N 1
ATOM 1488 C CA . VAL A 1 201 ? 31.811 6.898 1.369 1.00 87.75 201 VAL A CA 1
ATOM 1489 C C . VAL A 1 201 ? 30.631 6.007 0.983 1.00 87.75 201 VAL A C 1
ATOM 1491 O O . VAL A 1 201 ? 30.167 5.225 1.812 1.00 87.75 201 VAL A O 1
ATOM 1494 N N . TYR A 1 202 ? 30.183 6.052 -0.276 1.00 84.62 202 TYR A N 1
ATOM 1495 C CA . TYR A 1 202 ? 29.162 5.132 -0.785 1.00 84.62 202 TYR A CA 1
ATOM 1496 C C . TYR A 1 202 ? 29.567 3.664 -0.610 1.00 84.62 202 TYR A C 1
ATOM 1498 O O . TYR A 1 202 ? 28.789 2.868 -0.083 1.00 84.62 202 TYR A O 1
ATOM 1506 N N . HIS A 1 203 ? 30.789 3.307 -1.015 1.00 86.25 203 HIS A N 1
ATOM 1507 C CA . HIS A 1 203 ? 31.298 1.947 -0.866 1.00 86.25 203 HIS A CA 1
ATOM 1508 C C . HIS A 1 203 ? 31.321 1.510 0.601 1.00 86.25 203 HIS A C 1
ATOM 1510 O O . HIS A 1 203 ? 30.856 0.413 0.918 1.00 86.25 203 HIS A O 1
ATOM 1516 N N . ASP A 1 204 ? 31.839 2.352 1.492 1.00 87.31 204 ASP A N 1
ATOM 1517 C CA . ASP A 1 204 ? 31.960 2.041 2.913 1.00 87.31 204 ASP A CA 1
ATOM 1518 C C . ASP A 1 204 ? 30.594 1.861 3.563 1.00 87.31 204 ASP A C 1
ATOM 1520 O O . ASP A 1 204 ? 30.376 0.868 4.256 1.00 87.31 204 ASP A O 1
ATOM 1524 N N . VAL A 1 205 ? 29.657 2.771 3.284 1.00 85.69 205 VAL A N 1
ATOM 1525 C CA . VAL A 1 205 ? 28.287 2.708 3.791 1.00 85.69 205 VAL A CA 1
ATOM 1526 C C . VAL A 1 205 ? 27.611 1.440 3.283 1.00 85.69 205 VAL A C 1
ATOM 1528 O O . VAL A 1 205 ? 27.202 0.624 4.107 1.00 85.69 205 VAL A O 1
ATOM 1531 N N . VAL A 1 206 ? 27.549 1.207 1.967 1.00 82.75 206 VAL A N 1
ATOM 1532 C CA . VAL A 1 206 ? 26.875 0.029 1.377 1.00 82.75 206 VAL A CA 1
ATOM 1533 C C . VAL A 1 206 ? 27.526 -1.294 1.816 1.00 82.75 206 VAL A C 1
ATOM 1535 O O . VAL A 1 206 ? 26.834 -2.288 2.052 1.00 82.75 206 VAL A O 1
ATOM 1538 N N . SER A 1 207 ? 28.839 -1.306 2.053 1.00 85.56 207 SER A N 1
ATOM 1539 C CA . SER A 1 207 ? 29.551 -2.476 2.584 1.00 85.56 207 SER A CA 1
ATOM 1540 C C . SER A 1 207 ? 29.142 -2.864 4.010 1.00 85.56 207 SER A C 1
ATOM 1542 O O . SER A 1 207 ? 29.385 -4.008 4.403 1.00 85.56 207 SER A O 1
ATOM 1544 N N . LEU A 1 208 ? 28.520 -1.969 4.792 1.00 85.06 208 LEU A N 1
ATOM 1545 C CA . LEU A 1 208 ? 28.035 -2.280 6.148 1.00 85.06 208 LEU A CA 1
ATOM 1546 C C . LEU A 1 208 ? 26.851 -3.254 6.159 1.00 85.06 208 LEU A C 1
ATOM 1548 O O . LEU A 1 208 ? 26.588 -3.868 7.193 1.00 85.06 208 LEU A O 1
ATOM 1552 N N . TRP A 1 209 ? 26.142 -3.407 5.039 1.00 77.19 209 TRP A N 1
ATOM 1553 C CA . TRP A 1 209 ? 25.080 -4.405 4.913 1.00 77.19 209 TRP A CA 1
ATOM 1554 C C . TRP A 1 209 ? 25.610 -5.807 4.609 1.00 77.19 209 TRP A C 1
ATOM 1556 O O . TRP A 1 209 ? 24.909 -6.789 4.858 1.00 77.19 209 TRP A O 1
ATOM 1566 N N . ALA A 1 210 ? 26.833 -5.920 4.086 1.00 81.56 210 ALA A N 1
ATOM 1567 C CA . ALA A 1 210 ? 27.433 -7.215 3.822 1.00 81.56 210 ALA A CA 1
ATOM 1568 C C . ALA A 1 210 ? 27.748 -7.940 5.142 1.00 81.56 210 ALA A C 1
ATOM 1570 O O . ALA A 1 210 ? 28.278 -7.322 6.074 1.00 81.56 210 ALA A O 1
ATOM 1571 N N . PRO A 1 211 ? 27.513 -9.260 5.221 1.00 82.25 211 PRO A N 1
ATOM 1572 C CA . PRO A 1 211 ? 27.994 -10.072 6.326 1.00 82.25 211 PRO A CA 1
ATOM 1573 C C . PRO A 1 211 ? 29.488 -9.858 6.596 1.00 82.25 211 PRO A C 1
ATOM 1575 O O . PRO A 1 211 ? 30.300 -9.642 5.689 1.00 82.25 211 PRO A O 1
ATOM 1578 N N . SER A 1 212 ? 29.860 -9.903 7.875 1.00 80.50 212 SER A N 1
ATOM 1579 C CA . SER A 1 212 ? 31.220 -9.596 8.333 1.00 80.50 212 SER A CA 1
ATOM 1580 C C . SER A 1 212 ? 32.296 -10.478 7.690 1.00 80.50 212 SER A C 1
ATOM 1582 O O . SER A 1 212 ? 33.424 -10.032 7.490 1.00 80.50 212 SER A O 1
ATOM 1584 N N . GLU A 1 213 ? 31.919 -11.703 7.341 1.00 85.50 213 GLU A N 1
ATOM 1585 C CA . GLU A 1 213 ? 32.735 -12.760 6.759 1.00 85.50 213 GLU A CA 1
ATOM 1586 C C . GLU A 1 213 ? 32.895 -12.660 5.236 1.00 85.50 213 GLU A C 1
ATOM 1588 O O . GLU A 1 213 ? 33.697 -13.403 4.669 1.00 85.50 213 GLU A O 1
ATOM 1593 N N . TRP A 1 214 ? 32.160 -11.766 4.562 1.00 86.31 214 TRP A N 1
ATOM 1594 C CA . TRP A 1 214 ? 32.276 -11.597 3.112 1.00 86.31 214 TRP A CA 1
ATOM 1595 C C . TRP A 1 214 ? 33.636 -11.026 2.717 1.00 86.31 214 TRP A C 1
ATOM 1597 O O . TRP A 1 214 ? 34.166 -10.107 3.353 1.00 86.31 214 TRP A O 1
ATOM 1607 N N . SER A 1 215 ? 34.182 -11.553 1.622 1.00 89.38 215 SER A N 1
ATOM 1608 C CA . SER A 1 215 ? 35.431 -11.075 1.040 1.00 89.38 215 SER A CA 1
ATOM 1609 C C . SER A 1 215 ? 35.278 -9.645 0.512 1.00 89.38 215 SER A C 1
ATOM 1611 O O . SER A 1 215 ? 34.181 -9.180 0.202 1.00 89.38 215 SER A O 1
ATOM 1613 N N . ALA A 1 216 ? 36.398 -8.937 0.355 1.00 86.75 216 ALA A N 1
ATOM 1614 C CA . ALA A 1 216 ? 36.383 -7.600 -0.239 1.00 86.75 216 ALA A CA 1
ATOM 1615 C C . ALA A 1 216 ? 35.838 -7.597 -1.681 1.00 86.75 216 ALA A C 1
ATOM 1617 O O . ALA A 1 216 ? 35.311 -6.589 -2.131 1.00 86.75 216 ALA A O 1
ATOM 1618 N N . GLU A 1 217 ? 35.967 -8.707 -2.410 1.00 86.75 217 GLU A N 1
ATOM 1619 C CA . GLU A 1 217 ? 35.433 -8.845 -3.767 1.00 86.75 217 GLU A CA 1
ATOM 1620 C C . GLU A 1 217 ? 33.913 -8.993 -3.763 1.00 86.75 217 GLU A C 1
ATOM 1622 O O . GLU A 1 217 ? 33.238 -8.242 -4.456 1.00 86.75 217 GLU A O 1
ATOM 1627 N N . GLN A 1 218 ? 33.373 -9.834 -2.879 1.00 86.19 218 GLN A N 1
ATOM 1628 C CA . GLN A 1 218 ? 31.925 -9.984 -2.695 1.00 86.19 218 GLN A CA 1
ATOM 1629 C C . GLN A 1 218 ? 31.270 -8.676 -2.237 1.00 86.19 218 GLN A C 1
ATOM 1631 O O . GLN A 1 218 ? 30.174 -8.335 -2.671 1.00 86.19 218 GLN A O 1
ATOM 1636 N N . LYS A 1 219 ? 31.952 -7.906 -1.379 1.00 84.75 219 LYS A N 1
ATOM 1637 C CA . LYS A 1 219 ? 31.483 -6.573 -0.974 1.00 84.75 219 LYS A CA 1
ATOM 1638 C C . LYS A 1 219 ? 31.477 -5.593 -2.142 1.00 84.75 219 LYS A C 1
ATOM 1640 O O . LYS A 1 219 ? 30.511 -4.855 -2.283 1.00 84.75 219 LYS A O 1
ATOM 1645 N N . ARG A 1 220 ? 32.497 -5.613 -3.007 1.00 84.81 220 ARG A N 1
ATOM 1646 C CA . ARG A 1 220 ? 32.502 -4.790 -4.228 1.00 84.81 220 ARG A CA 1
ATOM 1647 C C . ARG A 1 220 ? 31.358 -5.155 -5.164 1.00 84.81 220 ARG A C 1
ATOM 1649 O O . ARG A 1 220 ? 30.694 -4.251 -5.648 1.00 84.81 220 ARG A O 1
ATOM 1656 N N . GLU A 1 221 ? 31.097 -6.443 -5.371 1.00 83.50 221 GLU A N 1
ATOM 1657 C CA . GLU A 1 221 ? 29.965 -6.902 -6.186 1.00 83.50 221 GLU A CA 1
ATOM 1658 C C . GLU A 1 221 ? 28.624 -6.447 -5.599 1.00 83.50 221 GLU A C 1
ATOM 1660 O O . GLU A 1 221 ? 27.785 -5.921 -6.327 1.00 83.50 221 GLU A O 1
ATOM 1665 N N . LEU A 1 222 ? 28.449 -6.563 -4.277 1.00 82.56 222 LEU A N 1
ATOM 1666 C CA . LEU A 1 222 ? 27.269 -6.048 -3.583 1.00 82.56 222 LEU A CA 1
ATOM 1667 C C . LEU A 1 222 ? 27.110 -4.543 -3.784 1.00 82.56 222 LEU A C 1
ATOM 1669 O O . LEU A 1 222 ? 26.020 -4.095 -4.114 1.00 82.56 222 LEU A O 1
ATOM 1673 N N . VAL A 1 223 ? 28.175 -3.769 -3.569 1.00 81.31 223 VAL A N 1
ATOM 1674 C CA . VAL A 1 223 ? 28.180 -2.308 -3.733 1.00 81.31 223 VAL A CA 1
ATOM 1675 C C . VAL A 1 223 ? 27.872 -1.928 -5.173 1.00 81.31 223 VAL A C 1
ATOM 1677 O O . VAL A 1 223 ? 27.136 -0.978 -5.416 1.00 81.31 223 VAL A O 1
ATOM 1680 N N . ASP A 1 224 ? 28.417 -2.672 -6.132 1.00 77.75 224 ASP A N 1
ATOM 1681 C CA . ASP A 1 224 ? 28.112 -2.458 -7.531 1.00 77.75 224 ASP A CA 1
ATOM 1682 C C . ASP A 1 224 ? 26.638 -2.736 -7.800 1.00 77.75 224 ASP A C 1
ATOM 1684 O O . ASP A 1 224 ? 26.023 -1.967 -8.517 1.00 77.75 224 ASP A O 1
ATOM 1688 N N . GLU A 1 225 ? 26.028 -3.769 -7.240 1.00 73.88 225 GLU A N 1
ATOM 1689 C CA . GLU A 1 225 ? 24.638 -4.089 -7.559 1.00 73.88 225 GLU A CA 1
ATOM 1690 C C . GLU A 1 225 ? 23.593 -3.283 -6.765 1.00 73.88 225 GLU A C 1
ATOM 1692 O O . GLU A 1 225 ? 22.526 -2.947 -7.285 1.00 73.88 225 GLU A O 1
ATOM 1697 N N . SER A 1 226 ? 23.895 -2.967 -5.508 1.00 71.44 226 SER A N 1
ATOM 1698 C CA . SER A 1 226 ? 22.939 -2.419 -4.545 1.00 71.44 226 SER A CA 1
ATOM 1699 C C . SER A 1 226 ? 22.553 -0.987 -4.875 1.00 71.44 226 SER A C 1
ATOM 1701 O O . SER A 1 226 ? 23.393 -0.166 -5.238 1.00 71.44 226 SER A O 1
ATOM 1703 N N . PHE A 1 227 ? 21.277 -0.653 -4.679 1.00 63.81 227 PHE A N 1
ATOM 1704 C CA . PHE A 1 227 ? 20.775 0.711 -4.855 1.00 63.81 227 PHE A CA 1
ATOM 1705 C C . PHE A 1 227 ? 21.130 1.306 -6.230 1.00 63.81 227 PHE A C 1
ATOM 1707 O O . PHE A 1 227 ? 21.360 2.505 -6.356 1.00 63.81 227 PHE A O 1
ATOM 1714 N N . ARG A 1 228 ? 21.221 0.485 -7.284 1.00 62.88 228 ARG A N 1
ATOM 1715 C CA . ARG A 1 228 ? 21.246 0.991 -8.666 1.00 62.88 228 ARG A CA 1
ATOM 1716 C C . ARG A 1 228 ? 19.846 1.349 -9.160 1.00 62.88 228 ARG A C 1
ATOM 1718 O O . ARG A 1 228 ? 19.721 2.176 -10.065 1.00 62.88 228 ARG A O 1
ATOM 1725 N N . GLY A 1 229 ? 18.816 0.737 -8.568 1.00 61.22 229 GLY A N 1
ATOM 1726 C CA . GLY A 1 229 ? 17.459 0.772 -9.094 1.00 61.22 229 GLY A CA 1
ATOM 1727 C C . GLY A 1 229 ? 17.420 0.239 -10.526 1.00 61.22 229 GLY A C 1
ATOM 1728 O O . GLY A 1 229 ? 18.345 -0.426 -10.998 1.00 61.22 229 GLY A O 1
ATOM 1729 N N . ALA A 1 230 ? 16.372 0.596 -11.262 1.00 60.03 230 ALA A N 1
ATOM 1730 C CA . ALA A 1 230 ? 16.301 0.349 -12.701 1.00 60.03 230 ALA A CA 1
ATOM 1731 C C . ALA A 1 230 ? 16.990 1.451 -13.543 1.00 60.03 230 ALA A C 1
ATOM 1733 O O . ALA A 1 230 ? 16.826 1.498 -14.762 1.00 60.03 230 ALA A O 1
ATOM 1734 N N . GLY A 1 231 ? 17.774 2.331 -12.906 1.00 64.75 231 GLY A N 1
ATOM 1735 C CA . GLY A 1 231 ? 18.469 3.437 -13.560 1.00 64.75 231 GLY A CA 1
ATOM 1736 C C . GLY A 1 231 ? 17.525 4.495 -14.141 1.00 64.75 231 GLY A C 1
ATOM 1737 O O . GLY A 1 231 ? 16.435 4.731 -13.626 1.00 64.75 231 GLY A O 1
ATOM 1738 N N . HIS A 1 232 ? 17.972 5.137 -15.225 1.00 67.44 232 HIS A N 1
ATOM 1739 C CA . HIS A 1 232 ? 17.239 6.193 -15.942 1.00 67.44 232 HIS A CA 1
ATOM 1740 C C . HIS A 1 232 ? 16.770 5.746 -17.335 1.00 67.44 232 HIS A C 1
ATOM 1742 O O . HIS A 1 232 ? 16.354 6.576 -18.148 1.00 67.44 232 HIS A O 1
ATOM 1748 N N . ASP A 1 233 ? 16.882 4.452 -17.640 1.00 70.94 233 ASP A N 1
ATOM 1749 C CA . ASP A 1 233 ? 16.457 3.925 -18.931 1.00 70.94 233 ASP A CA 1
ATOM 1750 C C . ASP A 1 233 ? 14.940 4.085 -19.083 1.00 70.94 233 ASP A C 1
ATOM 1752 O O . ASP A 1 233 ? 14.210 3.870 -18.121 1.00 70.94 233 ASP A O 1
ATOM 1756 N N . PRO A 1 234 ? 14.418 4.439 -20.270 1.00 73.62 234 PRO A N 1
ATOM 1757 C CA . PRO A 1 234 ? 12.983 4.603 -20.448 1.00 73.62 234 PRO A CA 1
ATOM 1758 C C . PRO A 1 234 ? 12.211 3.344 -20.048 1.00 73.62 234 PRO A C 1
ATOM 1760 O O . PRO A 1 234 ? 12.535 2.232 -20.475 1.00 73.62 234 PRO A O 1
ATOM 1763 N N . PHE A 1 235 ? 11.141 3.522 -19.276 1.00 80.25 235 PHE A N 1
ATOM 1764 C CA . PHE A 1 235 ? 10.252 2.423 -18.929 1.00 80.25 235 PHE A CA 1
ATOM 1765 C C . PHE A 1 235 ? 9.524 1.910 -20.175 1.00 80.25 235 PHE A C 1
ATOM 1767 O O . PHE A 1 235 ? 8.765 2.635 -20.819 1.00 80.25 235 PHE A O 1
ATOM 1774 N N . THR A 1 236 ? 9.776 0.649 -20.532 1.00 82.88 236 THR A N 1
ATOM 1775 C CA . THR A 1 236 ? 9.222 0.010 -21.741 1.00 82.88 236 THR A CA 1
ATOM 1776 C C . THR A 1 236 ? 8.162 -1.047 -21.438 1.00 82.88 236 THR A C 1
ATOM 1778 O O . THR A 1 236 ? 7.422 -1.443 -22.339 1.00 82.88 236 THR A O 1
ATOM 1781 N N . GLY A 1 237 ? 8.049 -1.476 -20.182 1.00 82.50 237 GLY A N 1
ATOM 1782 C CA . GLY A 1 237 ? 7.074 -2.459 -19.730 1.00 82.50 237 GLY A CA 1
ATOM 1783 C C . GLY A 1 237 ? 7.500 -3.138 -18.438 1.00 82.50 237 GLY A C 1
ATOM 1784 O O . GLY A 1 237 ? 8.664 -3.074 -18.045 1.00 82.50 237 GLY A O 1
ATOM 1785 N N . ASP A 1 238 ? 6.545 -3.804 -17.793 1.00 83.50 238 ASP A N 1
ATOM 1786 C CA . ASP A 1 238 ? 6.822 -4.580 -16.591 1.00 83.50 238 ASP A CA 1
ATOM 1787 C C . ASP A 1 238 ? 7.630 -5.834 -16.914 1.00 83.50 238 ASP A C 1
ATOM 1789 O O . ASP A 1 238 ? 7.413 -6.513 -17.923 1.00 83.50 238 ASP A O 1
ATOM 1793 N N . ARG A 1 239 ? 8.501 -6.193 -15.977 1.00 81.44 239 ARG A N 1
ATOM 1794 C CA . ARG A 1 239 ? 9.098 -7.517 -15.891 1.00 81.44 239 ARG A CA 1
ATOM 1795 C C . ARG A 1 239 ? 8.845 -8.067 -14.496 1.00 81.44 239 ARG A C 1
ATOM 1797 O O . ARG A 1 239 ? 9.070 -7.384 -13.502 1.00 81.44 239 ARG A O 1
ATOM 1804 N N . ALA A 1 240 ? 8.353 -9.296 -14.447 1.00 84.56 240 ALA A N 1
ATOM 1805 C CA . ALA A 1 240 ? 8.002 -10.000 -13.224 1.00 84.56 240 ALA A CA 1
ATOM 1806 C C . ALA A 1 240 ? 8.804 -11.298 -13.130 1.00 84.56 240 ALA A C 1
ATOM 1808 O O . ALA A 1 240 ? 8.798 -12.089 -14.066 1.00 84.56 240 ALA A O 1
ATOM 1809 N N . ASP A 1 241 ? 9.465 -11.528 -12.010 1.00 86.94 241 ASP A N 1
ATOM 1810 C CA . ASP A 1 241 ? 10.294 -12.689 -11.723 1.00 86.94 241 ASP A CA 1
ATOM 1811 C C . ASP A 1 241 ? 9.799 -13.372 -10.427 1.00 86.94 241 ASP A C 1
ATOM 1813 O O . ASP A 1 241 ? 9.743 -12.790 -9.341 1.00 86.94 241 ASP A O 1
ATOM 1817 N N . LEU A 1 242 ? 9.406 -14.641 -10.526 1.00 88.25 242 LEU A N 1
ATOM 1818 C CA . LEU A 1 242 ? 9.021 -15.462 -9.374 1.00 88.25 242 LEU A CA 1
ATOM 1819 C C . LEU A 1 242 ? 10.272 -16.079 -8.736 1.00 88.25 242 LEU A C 1
ATOM 1821 O O . LEU A 1 242 ? 10.975 -16.867 -9.369 1.00 88.25 242 LEU A O 1
ATOM 1825 N N . THR A 1 243 ? 10.558 -15.735 -7.478 1.00 86.94 243 THR A N 1
ATOM 1826 C CA . THR A 1 243 ? 11.793 -16.160 -6.804 1.00 86.94 243 THR A CA 1
ATOM 1827 C C . THR A 1 243 ? 11.629 -16.260 -5.277 1.00 86.94 243 THR A C 1
ATOM 1829 O O . THR A 1 243 ? 10.527 -16.188 -4.728 1.00 86.94 243 THR A O 1
ATOM 1832 N N . LEU A 1 244 ? 12.726 -16.504 -4.567 1.00 83.75 244 LEU A N 1
ATOM 1833 C CA . LEU A 1 244 ? 12.841 -16.176 -3.152 1.00 83.75 244 LEU A CA 1
ATOM 1834 C C . LEU A 1 244 ? 13.380 -14.753 -3.039 1.00 83.75 244 LEU A C 1
ATOM 1836 O O . LEU A 1 244 ? 14.364 -14.409 -3.688 1.00 83.75 244 LEU A O 1
ATOM 1840 N N . VAL A 1 245 ? 12.730 -13.929 -2.219 1.00 73.00 245 VAL A N 1
ATOM 1841 C CA . VAL A 1 245 ? 13.172 -12.549 -2.014 1.00 73.00 245 VAL A CA 1
ATOM 1842 C C . VAL A 1 245 ? 14.509 -12.538 -1.292 1.00 73.00 245 VAL A C 1
ATOM 1844 O O . VAL A 1 245 ? 14.624 -13.039 -0.174 1.00 73.00 245 VAL A O 1
ATOM 1847 N N . ASP A 1 246 ? 15.490 -11.931 -1.946 1.00 70.50 246 ASP A N 1
ATOM 1848 C CA . ASP A 1 246 ? 16.732 -11.502 -1.333 1.00 70.50 246 ASP A CA 1
ATOM 1849 C C . ASP A 1 246 ? 16.495 -10.123 -0.698 1.00 70.50 246 ASP A C 1
ATOM 1851 O O . ASP A 1 246 ? 16.247 -9.166 -1.437 1.00 70.50 246 ASP A O 1
ATOM 1855 N N . PRO A 1 247 ? 16.556 -9.990 0.643 1.00 64.06 247 PRO A N 1
ATOM 1856 C CA . PRO A 1 247 ? 16.397 -8.708 1.326 1.00 64.06 247 PRO A CA 1
ATOM 1857 C C . PRO A 1 247 ? 17.342 -7.612 0.818 1.00 64.06 247 PRO A C 1
ATOM 1859 O O . PRO A 1 247 ? 17.035 -6.435 0.984 1.00 64.06 247 PRO A O 1
ATOM 1862 N N . MET A 1 248 ? 18.463 -7.988 0.196 1.00 59.97 248 MET A N 1
ATOM 1863 C CA . MET A 1 248 ? 19.456 -7.065 -0.355 1.00 59.97 248 MET A CA 1
ATOM 1864 C C . MET A 1 248 ? 19.113 -6.539 -1.754 1.00 59.97 248 MET A C 1
ATOM 1866 O O . MET A 1 248 ? 19.760 -5.606 -2.217 1.00 59.97 248 MET A O 1
ATOM 1870 N N . ARG A 1 249 ? 18.101 -7.103 -2.428 1.00 57.50 249 ARG A N 1
ATOM 1871 C CA . ARG A 1 249 ? 17.704 -6.741 -3.805 1.00 57.50 249 ARG A CA 1
ATOM 1872 C C . ARG A 1 249 ? 16.284 -6.174 -3.890 1.00 57.50 249 ARG A C 1
ATOM 1874 O O . ARG A 1 249 ? 15.714 -6.082 -4.978 1.00 57.50 249 ARG A O 1
ATOM 1881 N N . VAL A 1 250 ? 15.675 -5.830 -2.752 1.00 56.59 250 VAL A N 1
ATOM 1882 C CA . VAL A 1 250 ? 14.312 -5.286 -2.723 1.00 56.59 250 VAL A CA 1
ATOM 1883 C C . VAL A 1 250 ? 14.342 -3.764 -2.696 1.00 56.59 250 VAL A C 1
ATOM 1885 O O . VAL A 1 250 ? 14.431 -3.146 -1.638 1.00 56.59 250 VAL A O 1
ATOM 1888 N N . ASP A 1 251 ? 14.197 -3.162 -3.870 1.00 57.72 251 ASP A N 1
ATOM 1889 C CA . ASP A 1 251 ? 13.835 -1.752 -3.993 1.00 57.72 251 ASP A CA 1
ATOM 1890 C C . ASP A 1 251 ? 12.306 -1.640 -3.830 1.00 57.72 251 ASP A C 1
ATOM 1892 O O . ASP A 1 251 ? 11.554 -2.272 -4.575 1.00 57.72 251 ASP A O 1
ATOM 1896 N N . MET A 1 252 ? 11.827 -0.916 -2.810 1.00 61.84 252 MET A N 1
ATOM 1897 C CA . MET A 1 252 ? 10.423 -0.986 -2.363 1.00 61.84 252 MET A CA 1
ATOM 1898 C C . MET A 1 252 ? 9.763 0.391 -2.257 1.00 61.84 252 MET A C 1
ATOM 1900 O O . MET A 1 252 ? 9.575 0.892 -1.153 1.00 61.84 252 MET A O 1
ATOM 1904 N N . CYS A 1 253 ? 9.317 0.956 -3.380 1.00 67.69 253 CYS A N 1
ATOM 1905 C CA . CYS A 1 253 ? 8.328 2.051 -3.370 1.00 67.69 253 CYS A CA 1
ATOM 1906 C C . CYS A 1 253 ? 6.897 1.533 -3.113 1.00 67.69 253 CYS A C 1
ATOM 1908 O O . CYS A 1 253 ? 5.965 2.274 -2.789 1.00 67.69 253 CYS A O 1
ATOM 1910 N N . ASN A 1 254 ? 6.691 0.228 -3.302 1.00 80.31 254 ASN A N 1
ATOM 1911 C CA . ASN A 1 254 ? 5.446 -0.456 -3.005 1.00 80.31 254 ASN A CA 1
ATOM 1912 C C . ASN A 1 254 ? 5.705 -1.912 -2.605 1.00 80.31 254 ASN A C 1
ATOM 1914 O O . ASN A 1 254 ? 6.647 -2.560 -3.062 1.00 80.31 254 ASN A O 1
ATOM 1918 N N . VAL A 1 255 ? 4.856 -2.418 -1.716 1.00 87.56 255 VAL A N 1
ATOM 1919 C CA . VAL A 1 255 ? 4.915 -3.805 -1.255 1.00 87.56 255 VAL A CA 1
ATOM 1920 C C . VAL A 1 255 ? 3.547 -4.273 -0.821 1.00 87.56 255 VAL A C 1
ATOM 1922 O O . VAL A 1 255 ? 2.809 -3.548 -0.155 1.00 87.56 255 VAL A O 1
ATOM 1925 N N . SER A 1 256 ? 3.232 -5.518 -1.141 1.00 91.12 256 SER A N 1
ATOM 1926 C CA . SER A 1 256 ? 2.023 -6.178 -0.685 1.00 91.12 256 SER A CA 1
ATOM 1927 C C . SER A 1 256 ? 2.312 -7.460 0.082 1.00 91.12 256 SER A C 1
ATOM 1929 O O . SER A 1 256 ? 3.306 -8.142 -0.161 1.00 91.12 256 SER A O 1
ATOM 1931 N N . PHE A 1 257 ? 1.422 -7.782 1.017 1.00 91.88 257 PHE A N 1
ATOM 1932 C CA . PHE A 1 257 ? 1.532 -8.905 1.938 1.00 91.88 257 PHE A CA 1
ATOM 1933 C C . PHE A 1 257 ? 0.225 -9.687 2.000 1.00 91.88 257 PHE A C 1
ATOM 1935 O O . PHE A 1 257 ? -0.857 -9.105 2.109 1.00 91.88 257 PHE A O 1
ATOM 1942 N N . HIS A 1 258 ? 0.324 -11.012 2.053 1.00 89.81 258 HIS A N 1
ATOM 1943 C CA . HIS A 1 258 ? -0.803 -11.913 2.283 1.00 89.81 258 HIS A CA 1
ATOM 1944 C C . HIS A 1 258 ? -0.509 -12.864 3.438 1.00 89.81 258 HIS A C 1
ATOM 1946 O O . HIS A 1 258 ? 0.500 -13.563 3.439 1.00 89.81 258 HIS A O 1
ATOM 1952 N N . GLY A 1 259 ? -1.363 -12.837 4.464 1.00 81.62 259 GLY A N 1
ATOM 1953 C CA . GLY A 1 259 ? -1.223 -13.625 5.696 1.00 81.62 259 GLY A CA 1
ATOM 1954 C C . GLY A 1 259 ? -0.039 -13.254 6.606 1.00 81.62 259 GLY A C 1
ATOM 1955 O O . GLY A 1 259 ? -0.087 -13.527 7.801 1.00 81.62 259 GLY A O 1
ATOM 1956 N N . VAL A 1 260 ? 1.012 -12.606 6.087 1.00 79.50 260 VAL A N 1
ATOM 1957 C CA . VAL A 1 260 ? 2.183 -12.172 6.880 1.00 79.50 260 VAL A CA 1
ATOM 1958 C C . VAL A 1 260 ? 1.813 -11.070 7.868 1.00 79.50 260 VAL A C 1
ATOM 1960 O O . VAL A 1 260 ? 2.280 -11.086 9.005 1.00 79.50 260 VAL A O 1
ATOM 1963 N N . HIS A 1 261 ? 0.934 -10.156 7.451 1.00 74.50 261 HIS A N 1
ATOM 1964 C CA . HIS A 1 261 ? 0.513 -9.000 8.240 1.00 74.50 261 HIS A CA 1
ATOM 1965 C C . HIS A 1 261 ? -0.167 -9.370 9.571 1.00 74.50 261 HIS A C 1
ATOM 1967 O O . HIS A 1 261 ? -0.171 -8.570 10.498 1.00 74.50 261 HIS A O 1
ATOM 1973 N N . GLU A 1 262 ? -0.685 -10.595 9.694 1.00 78.69 262 GLU A N 1
ATOM 1974 C CA . GLU A 1 262 ? -1.300 -11.111 10.925 1.00 78.69 262 GLU A CA 1
ATOM 1975 C C . GLU A 1 262 ? -0.307 -11.835 11.848 1.00 78.69 262 GLU A C 1
ATOM 1977 O O . GLU A 1 262 ? -0.628 -12.137 12.996 1.00 78.69 262 GLU A O 1
ATOM 1982 N N . ARG A 1 263 ? 0.889 -12.173 11.352 1.00 76.81 263 ARG A N 1
ATOM 1983 C CA . ARG A 1 263 ? 1.811 -13.104 12.025 1.00 76.81 263 ARG A CA 1
ATOM 1984 C C . ARG A 1 263 ? 3.104 -12.459 12.482 1.00 76.81 263 ARG A C 1
ATOM 1986 O O . ARG A 1 263 ? 3.668 -12.889 13.486 1.00 76.81 263 ARG A O 1
ATOM 1993 N N . VAL A 1 264 ? 3.602 -11.482 11.731 1.00 73.50 264 VAL A N 1
ATOM 1994 C CA . VAL A 1 264 ? 4.933 -10.917 11.953 1.00 73.50 264 VAL A CA 1
ATOM 1995 C C . VAL A 1 264 ? 4.828 -9.396 12.022 1.00 73.50 264 VAL A C 1
ATOM 1997 O O . VAL A 1 264 ? 4.573 -8.765 10.995 1.00 73.50 264 VAL A O 1
ATOM 2000 N N . PRO A 1 265 ? 5.032 -8.783 13.202 1.00 76.06 265 PRO A N 1
ATOM 2001 C CA . PRO A 1 265 ? 5.179 -7.340 13.275 1.00 76.06 265 PRO A CA 1
ATOM 2002 C C . PRO A 1 265 ? 6.508 -6.931 12.637 1.00 76.06 265 PRO A C 1
ATOM 2004 O O . PRO A 1 265 ? 7.532 -7.598 12.812 1.00 76.06 265 PRO A O 1
ATOM 2007 N N . LEU A 1 266 ? 6.519 -5.798 11.942 1.00 68.81 266 LEU A N 1
ATOM 2008 C CA . LEU A 1 266 ? 7.756 -5.206 11.458 1.00 68.81 266 LEU A CA 1
ATOM 2009 C C . LEU A 1 266 ? 8.481 -4.496 12.608 1.00 68.81 266 LEU A C 1
ATOM 2011 O O . LEU A 1 266 ? 7.881 -3.668 13.308 1.00 68.81 266 LEU A O 1
ATOM 2015 N N . PRO A 1 267 ? 9.772 -4.795 12.830 1.00 60.69 267 PRO A N 1
ATOM 2016 C CA . PRO A 1 267 ? 10.547 -4.139 13.867 1.00 60.69 267 PRO A CA 1
ATOM 2017 C C . PRO A 1 267 ? 10.771 -2.660 13.527 1.00 60.69 267 PRO A C 1
ATOM 2019 O O . PRO A 1 267 ? 10.823 -2.253 12.369 1.00 60.69 267 PRO A O 1
ATOM 2022 N N . ARG A 1 268 ? 10.957 -1.833 14.562 1.00 49.34 268 ARG A N 1
ATOM 2023 C CA . ARG A 1 268 ? 11.255 -0.394 14.411 1.00 49.34 268 ARG A CA 1
ATOM 2024 C C . ARG A 1 268 ? 12.600 -0.112 13.731 1.00 49.34 268 ARG A C 1
ATOM 2026 O O . ARG A 1 268 ? 12.790 0.984 13.217 1.00 49.34 268 ARG A O 1
ATOM 2033 N N . ARG A 1 269 ? 13.519 -1.082 13.755 1.00 35.00 269 ARG A N 1
ATOM 2034 C CA . ARG A 1 269 ? 14.807 -1.076 13.051 1.00 35.00 269 ARG A CA 1
ATOM 2035 C C . ARG A 1 269 ? 14.899 -2.334 12.189 1.00 35.00 269 ARG A C 1
ATOM 2037 O O . ARG A 1 269 ? 14.501 -3.388 12.691 1.00 35.00 269 ARG A O 1
ATOM 2044 N N . PRO A 1 270 ? 15.453 -2.273 10.966 1.00 32.88 270 PRO A N 1
ATOM 2045 C CA . PRO A 1 270 ? 15.799 -3.486 10.240 1.00 32.88 270 PRO A CA 1
ATOM 2046 C C . PRO A 1 270 ? 16.770 -4.294 11.109 1.00 32.88 270 PRO A C 1
ATOM 2048 O O . PRO A 1 270 ? 17.844 -3.824 11.478 1.00 32.88 270 PRO A O 1
ATOM 2051 N N . THR A 1 271 ? 16.340 -5.483 11.522 1.00 25.88 271 THR A N 1
ATOM 2052 C CA . THR A 1 271 ? 17.227 -6.487 12.107 1.00 25.88 271 THR A CA 1
ATOM 2053 C C . THR A 1 271 ? 17.561 -7.459 10.977 1.00 25.88 271 THR A C 1
ATOM 2055 O O . THR A 1 271 ? 16.636 -7.963 10.340 1.00 25.88 271 THR A O 1
ATOM 2058 N N . PRO A 1 272 ? 18.848 -7.722 10.696 1.00 26.91 272 PRO A N 1
ATOM 2059 C CA . PRO A 1 272 ? 19.261 -8.456 9.499 1.00 26.91 272 PRO A CA 1
ATOM 2060 C C . PRO A 1 272 ? 18.890 -9.953 9.486 1.00 26.91 272 PRO A C 1
ATOM 2062 O O . PRO A 1 272 ? 19.251 -10.645 8.545 1.00 26.91 272 PRO A O 1
ATOM 2065 N N . SER A 1 273 ? 18.177 -10.488 10.487 1.00 24.89 273 SER A N 1
ATOM 2066 C CA . SER A 1 273 ? 18.006 -11.944 10.645 1.00 24.89 273 SER A CA 1
ATOM 2067 C C . SER A 1 273 ? 16.573 -12.489 10.605 1.00 24.89 273 SER A C 1
ATOM 2069 O O . SER A 1 273 ? 16.398 -13.700 10.722 1.00 24.89 273 SER A O 1
ATOM 2071 N N . ALA A 1 274 ? 15.532 -11.665 10.441 1.00 23.39 274 ALA A N 1
ATOM 2072 C CA . ALA A 1 274 ? 14.153 -12.150 10.621 1.00 23.39 274 ALA A CA 1
ATOM 2073 C C . ALA A 1 274 ? 13.403 -12.549 9.332 1.00 23.39 274 ALA A C 1
ATOM 2075 O O . ALA A 1 274 ? 12.318 -13.120 9.418 1.00 23.39 274 ALA A O 1
ATOM 2076 N N . ALA A 1 275 ? 13.953 -12.321 8.137 1.00 27.14 275 ALA A N 1
ATOM 2077 C CA . ALA A 1 275 ? 13.258 -12.605 6.877 1.00 27.14 275 ALA A CA 1
ATOM 2078 C C . ALA A 1 275 ? 13.545 -14.021 6.339 1.00 27.14 275 ALA A C 1
ATOM 2080 O O . ALA A 1 275 ? 13.918 -14.193 5.186 1.00 27.14 275 ALA A O 1
ATOM 2081 N N . THR A 1 276 ? 13.353 -15.056 7.162 1.00 22.83 276 THR A N 1
ATOM 2082 C CA . THR A 1 276 ? 13.394 -16.454 6.687 1.00 22.83 276 THR A CA 1
ATOM 2083 C C . THR A 1 276 ? 11.992 -17.047 6.743 1.00 22.83 276 THR A C 1
ATOM 2085 O O . THR A 1 276 ? 11.687 -17.929 7.539 1.00 22.83 276 THR A O 1
ATOM 2088 N N . THR A 1 277 ? 11.067 -16.524 5.937 1.00 22.75 277 THR A N 1
ATOM 2089 C CA . THR A 1 277 ? 9.787 -17.201 5.680 1.00 22.75 277 THR A CA 1
ATOM 2090 C C . THR A 1 277 ? 9.381 -17.033 4.215 1.00 22.75 277 THR A C 1
ATOM 2092 O O . THR A 1 277 ? 8.633 -16.140 3.856 1.00 22.75 277 THR A O 1
ATOM 2095 N N . SER A 1 278 ? 9.952 -17.917 3.392 1.00 24.47 278 SER A N 1
ATOM 2096 C CA . SER A 1 278 ? 9.427 -18.543 2.165 1.00 24.47 278 SER A CA 1
ATOM 2097 C C . SER A 1 278 ? 8.441 -17.783 1.244 1.00 24.47 278 SER A C 1
ATOM 2099 O O . SER A 1 278 ? 7.275 -17.621 1.582 1.00 24.47 278 SER A O 1
ATOM 2101 N N . CYS A 1 279 ? 8.894 -17.635 -0.014 1.00 26.17 279 CYS A N 1
ATOM 2102 C CA . CYS A 1 279 ? 8.161 -17.556 -1.297 1.00 26.17 279 CYS A CA 1
ATOM 2103 C C . CYS A 1 279 ? 7.482 -16.225 -1.678 1.00 26.17 279 CYS A C 1
ATOM 2105 O O . CYS A 1 279 ? 6.374 -15.920 -1.232 1.00 26.17 279 CYS A O 1
ATOM 2107 N N . CYS A 1 280 ? 8.122 -15.452 -2.569 1.00 41.62 280 CYS A N 1
ATOM 2108 C CA . CYS A 1 280 ? 7.728 -14.069 -2.854 1.00 41.62 280 CYS A CA 1
ATOM 2109 C C . CYS A 1 280 ? 8.068 -13.655 -4.306 1.00 41.62 280 CYS A C 1
ATOM 2111 O O . CYS A 1 280 ? 9.200 -13.818 -4.748 1.00 41.62 280 CYS A O 1
ATOM 2113 N N . ILE A 1 281 ? 7.103 -13.102 -5.048 1.00 33.00 281 ILE A N 1
ATOM 2114 C CA . ILE A 1 281 ? 7.297 -12.625 -6.433 1.00 33.00 281 ILE A CA 1
ATOM 2115 C C . ILE A 1 281 ? 7.922 -11.225 -6.419 1.00 33.00 281 ILE A C 1
ATOM 2117 O O . ILE A 1 281 ? 7.535 -10.375 -5.618 1.00 33.00 281 ILE A O 1
ATOM 2121 N N . TRP A 1 282 ? 8.871 -10.991 -7.321 1.00 34.62 282 TRP A N 1
ATOM 2122 C CA . TRP A 1 282 ? 9.629 -9.752 -7.472 1.00 34.62 282 TRP A CA 1
ATOM 2123 C C . TRP A 1 282 ? 9.442 -9.195 -8.886 1.00 34.62 282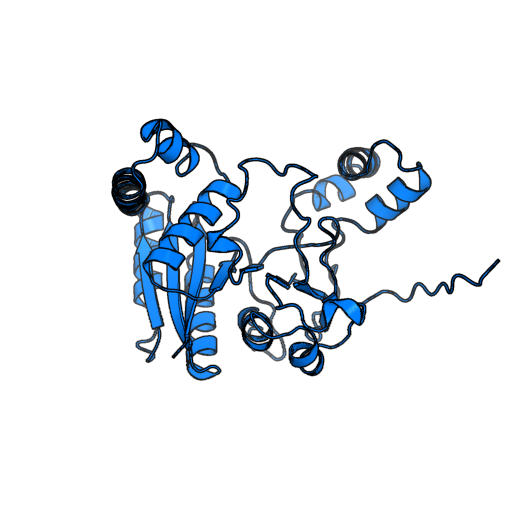 TRP A C 1
ATOM 2125 O O . TRP A 1 282 ? 9.608 -9.929 -9.847 1.00 34.62 282 TRP A O 1
ATOM 2135 N N . CYS A 1 283 ? 9.104 -7.917 -9.054 1.00 28.61 283 CYS A N 1
ATOM 2136 C CA . CYS A 1 283 ? 9.052 -7.271 -10.373 1.00 28.61 283 CYS A CA 1
ATOM 2137 C C . CYS A 1 283 ? 10.191 -6.254 -10.535 1.00 28.61 283 CYS A C 1
ATOM 2139 O O . CYS A 1 283 ? 10.172 -5.229 -9.854 1.00 28.61 283 CYS A O 1
ATOM 2141 N N . THR A 1 284 ? 11.135 -6.492 -11.456 1.00 31.44 284 THR A N 1
ATOM 2142 C CA . THR A 1 284 ? 12.150 -5.505 -11.884 1.00 31.44 284 THR A CA 1
ATOM 2143 C C . THR A 1 284 ? 12.495 -5.605 -13.373 1.00 31.44 284 THR A C 1
ATOM 2145 O O . THR A 1 284 ? 12.549 -6.687 -13.949 1.00 31.44 284 THR A O 1
ATOM 2148 N N . THR A 1 285 ? 12.740 -4.450 -14.003 1.00 29.66 285 THR A N 1
ATOM 2149 C CA . THR A 1 285 ? 13.220 -4.245 -15.387 1.00 29.66 285 THR A CA 1
ATOM 2150 C C . THR A 1 285 ? 14.758 -4.355 -15.515 1.00 29.66 285 THR A C 1
ATOM 2152 O O . THR A 1 285 ? 15.451 -4.578 -14.529 1.00 29.66 285 THR A O 1
ATOM 2155 N N . PRO A 1 286 ? 15.303 -4.282 -16.747 1.00 31.97 286 PRO A N 1
ATOM 2156 C CA . PRO A 1 286 ? 16.018 -5.377 -17.401 1.00 31.97 286 PRO A CA 1
ATOM 2157 C C . PRO A 1 286 ? 17.405 -5.713 -16.809 1.00 31.97 286 PRO A C 1
ATOM 2159 O O . PRO A 1 286 ? 18.224 -4.843 -16.529 1.00 31.97 286 PRO A O 1
ATOM 2162 N N . ARG A 1 287 ? 17.730 -7.015 -16.758 1.00 28.03 287 ARG A N 1
ATOM 2163 C CA . ARG A 1 287 ? 19.114 -7.494 -16.598 1.00 28.03 287 ARG A CA 1
ATOM 2164 C C . ARG A 1 287 ? 20.005 -6.919 -17.710 1.00 28.03 287 ARG A C 1
ATOM 2166 O O . ARG A 1 287 ? 19.769 -7.205 -18.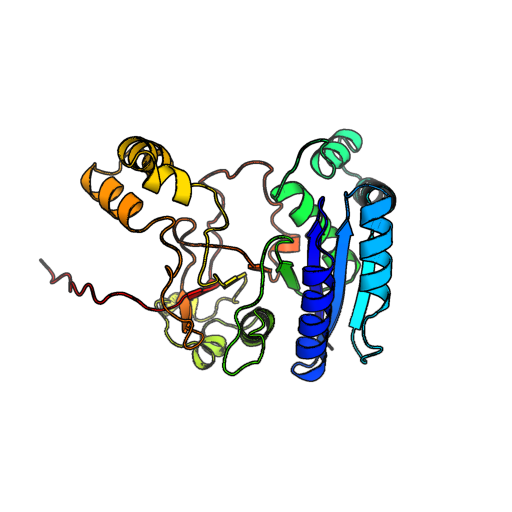885 1.00 28.03 287 ARG A O 1
ATOM 2173 N N . CYS A 1 288 ? 21.087 -6.233 -17.341 1.00 22.91 288 CYS A N 1
ATOM 2174 C CA . CYS A 1 288 ? 22.282 -6.165 -18.185 1.00 22.91 288 CYS A CA 1
ATOM 2175 C C . CYS A 1 288 ? 22.842 -7.594 -18.366 1.00 22.91 288 CYS A C 1
ATOM 2177 O O . CYS A 1 288 ? 22.888 -8.355 -17.394 1.00 22.91 288 CYS A O 1
ATOM 2179 N N . PRO A 1 289 ? 23.254 -8.006 -19.578 1.00 24.73 289 PRO A N 1
ATOM 2180 C CA . PRO A 1 289 ? 23.678 -9.375 -19.836 1.00 24.73 289 PRO A CA 1
ATOM 2181 C C . PRO A 1 289 ? 25.095 -9.597 -19.293 1.00 24.73 289 PRO A C 1
ATOM 2183 O O . PRO A 1 289 ? 26.082 -9.338 -19.973 1.00 24.73 289 PRO A O 1
ATOM 2186 N N . GLY A 1 290 ? 25.189 -10.094 -18.061 1.00 24.05 290 GLY A N 1
ATOM 2187 C CA . GLY A 1 290 ? 26.393 -10.706 -17.505 1.00 24.05 290 GLY A CA 1
ATOM 2188 C C . GLY A 1 290 ? 26.196 -12.215 -17.418 1.00 24.05 290 GLY A C 1
ATOM 2189 O O . GLY A 1 290 ? 25.732 -12.731 -16.408 1.00 24.05 290 GLY A O 1
ATOM 2190 N N . SER A 1 291 ? 26.479 -12.928 -18.504 1.00 24.70 291 SER A N 1
ATOM 2191 C CA . SER A 1 291 ? 26.617 -14.385 -18.502 1.00 24.70 291 SER A CA 1
ATOM 2192 C C . SER A 1 291 ? 27.717 -14.797 -17.531 1.00 24.70 291 SER A C 1
ATOM 2194 O O . SER A 1 291 ? 28.794 -14.254 -17.695 1.00 24.70 291 SER A O 1
ATOM 2196 N N . PHE A 1 292 ? 27.520 -15.789 -16.657 1.00 25.89 292 PHE A N 1
ATOM 2197 C CA . PHE A 1 292 ? 28.538 -16.822 -16.414 1.00 25.89 292 PHE A CA 1
ATOM 2198 C C . PHE A 1 292 ? 27.905 -18.105 -15.865 1.00 25.89 292 PHE A C 1
ATOM 2200 O O . PHE A 1 292 ? 27.395 -18.178 -14.753 1.00 25.89 292 PHE A O 1
ATOM 2207 N N . THR A 1 293 ? 27.963 -19.134 -16.705 1.00 25.44 293 THR A N 1
ATOM 2208 C CA . THR A 1 293 ? 27.904 -20.550 -16.351 1.00 25.44 293 THR A CA 1
ATOM 2209 C C . THR A 1 293 ? 29.008 -20.882 -15.351 1.00 25.44 293 THR A C 1
ATOM 2211 O O . THR A 1 293 ? 30.185 -20.779 -15.698 1.00 25.44 293 THR A O 1
ATOM 2214 N N . THR A 1 294 ? 28.661 -21.359 -14.160 1.00 26.14 294 THR A N 1
ATOM 2215 C CA . THR A 1 294 ? 29.599 -22.133 -13.345 1.00 26.14 294 THR A CA 1
ATOM 2216 C C . THR A 1 294 ? 29.573 -23.576 -13.829 1.00 26.14 294 THR A C 1
ATOM 2218 O O . THR A 1 294 ? 28.658 -24.354 -13.562 1.00 26.14 294 THR A O 1
ATOM 2221 N N . ALA A 1 295 ? 30.584 -23.907 -14.630 1.00 23.44 295 ALA A N 1
ATOM 2222 C CA . ALA A 1 295 ? 30.944 -25.279 -14.920 1.00 23.44 295 ALA A CA 1
ATOM 2223 C C . ALA A 1 295 ? 31.416 -25.961 -13.629 1.00 23.44 295 ALA A C 1
ATOM 2225 O O . ALA A 1 295 ? 32.160 -25.393 -12.833 1.00 23.44 295 ALA A O 1
ATOM 2226 N N . THR A 1 296 ? 30.967 -27.197 -13.463 1.00 29.45 296 THR A N 1
ATOM 2227 C CA . THR A 1 296 ? 31.474 -28.199 -12.528 1.00 29.45 296 THR A CA 1
ATOM 2228 C C . THR A 1 296 ? 32.993 -28.360 -12.599 1.00 29.45 296 THR A C 1
ATOM 2230 O O . THR A 1 296 ? 33.509 -28.679 -13.672 1.00 29.45 296 THR A O 1
ATOM 2233 N N . SER A 1 297 ? 33.650 -28.283 -11.441 1.00 29.89 297 SER A N 1
ATOM 2234 C CA . SER A 1 297 ? 34.728 -29.187 -10.998 1.00 29.89 297 SER A CA 1
ATOM 2235 C C . SER A 1 297 ? 35.049 -28.933 -9.533 1.00 29.89 297 SER A C 1
ATOM 2237 O O . SER A 1 297 ? 35.341 -27.755 -9.227 1.00 29.89 297 SER A O 1
#

Organism: NCBI:txid67267

pLDDT: mean 81.03, std 20.17, range [22.75, 98.25]

Sequence (297 aa):
MRKICLTLPTNRACTAMIVALLQEAEYAARTFDVEVHVLILDSSGPATFAEHARAARTAPAAAGIVVHHLGEDEQRDFLREVIAAAGAVKQDLLLDLMLPDAVSYGACTNRAFLIAAALGCASVHRRDSDSDYQVLGGKPVYPVHHELMSLGKRAADAAAGVTGSDLAAEHADKPVVLVGSSFIGELSVDIGEMRDLDREVYHDVVSLWAPSEWSAEQKRELVDESFRGAGHDPFTGDRADLTLVDPMRVDMCNVSFHGVHERVPLPRRPTPSAATTSCCIWCTTPRCPGSFTTATS

Secondary structure (DSSP, 8-state):
-EEEEEEEEESS--HHHHHHHHHHHHHHHHHSSEEEEEEEEE-S-HHHHHHHHHHHHT----TTEEEEEE-HHHHHHHHHHHHHHTT-SSHHHHHHHHS-SS--HHHHHHHHHHHHHHTT-SEEEEE-TT----EETTEEPPTHHHHHHHTTSBHHHHGGGSSEE---GGGTTSB--EEEE--SSS-SSTTHHHHHH-HHHHHHHHHTTS-TT--HHHHHHHHHHTT-TTTTSPP-----EEE---GGG---SEEEEESGGGT-PPPSS--TT------EEEE--PPP---------

Radius of gyration: 20.03 Å; chains: 1; bounding box: 55×51×53 Å